Protein AF-A0A7Z9FCQ6-F1 (afdb_monomer)

Sequence (236 aa):
MIDRRGLPFKDWPQEDKRLWQSVFKEGDILDERGPGALWAPTTINNTRKAYGYWLYWLIVTKQLDRQLAPLDRLTPDRIKSYIDDFVDDVASLSAFVYILDLLRFVQAIDSRRDWQWLKNIKNRLWARALPARDKAPIIRPSGDLFELGRDLMNEADRHTCRYNPYAPDVQYRDGLIMALLAARPFRLKNLASIQLGTHLRLIGNTFWLIFKEQEVKNHKYIEVPLPPALTGYLNR

pLDDT: mean 90.92, std 8.2, range [44.38, 98.06]

Nearest PDB structures (foldseek):
  3ceq-assembly1_A  TM=2.982E-01  e=6.148E+00  Homo sapiens
  6new-assembly1_A  TM=1.705E-01  e=4.315E+00  Homo sapiens

Radius of gyration: 24.35 Å; Cα contacts (8 Å, |Δi|>4): 240; chains: 1; bounding box: 57×47×63 Å

Foldseek 3Di:
DQPLQFAPLVRDQPLVVVLLCQQCPDDDPPDDGHVCVPPDPVLNVLLVSLVSSLVSVCVVVVNDDPVDRPLVSDDLVSLVVSCVVCVVVDQLVVSLSSLVSPLVSVCSSPVPDDCVSSVVVSVVSVVPGDDPDDCVVVDDQLVVQLVQLVVQLVCLVVDDDPVDRCSSVVSNVVSLLSNQCSQPPDDPQLVVPDDEPPQFDCDPQWTWGWDALVSHPNSDTDIDTDPSVCSVSVVD

Mean predicted aligned error: 6.59 Å

Solvent-accessible surface area (backbone atoms only — not comparable to full-atom values): 13571 Å² total; per-residue (Å²): 134,84,68,91,72,37,45,52,78,91,73,49,56,71,68,56,49,51,53,52,48,50,24,52,24,79,48,56,100,89,39,83,57,19,77,43,46,85,53,54,71,68,55,53,54,48,29,51,48,28,45,15,38,52,54,36,49,26,53,78,69,70,63,64,57,85,86,52,57,75,71,73,65,67,40,74,68,55,52,47,51,52,46,68,76,41,53,89,81,43,51,45,53,54,54,24,49,37,48,46,28,38,49,54,51,51,44,47,73,44,69,84,58,90,53,62,69,59,53,50,51,31,50,53,37,51,78,68,37,54,78,86,64,88,58,71,90,76,64,71,64,44,66,61,41,25,52,51,10,49,50,35,40,74,46,11,90,76,46,81,43,98,90,38,90,58,41,22,59,52,38,26,52,52,10,48,51,38,25,47,38,42,78,51,79,63,57,68,71,55,61,75,63,62,37,81,77,69,23,42,32,76,57,89,97,40,46,30,43,42,43,55,30,93,74,32,98,83,56,52,67,41,79,46,74,53,63,74,89,50,49,70,71,71,73,105

Structure (mmCIF, N/CA/C/O backbone):
data_AF-A0A7Z9FCQ6-F1
#
_entry.id   AF-A0A7Z9FCQ6-F1
#
loop_
_atom_site.group_PDB
_atom_site.id
_atom_site.type_symbol
_atom_site.label_atom_id
_atom_site.label_alt_id
_atom_site.label_comp_id
_atom_site.label_asym_id
_atom_site.label_entity_id
_atom_site.label_seq_id
_atom_site.pdbx_PDB_ins_code
_atom_site.Cartn_x
_atom_site.Cartn_y
_atom_site.Cartn_z
_atom_site.occupancy
_atom_site.B_iso_or_equiv
_atom_site.auth_seq_id
_atom_site.auth_comp_id
_atom_site.auth_asym_id
_atom_site.auth_atom_id
_atom_site.pdbx_PDB_model_num
ATOM 1 N N . MET A 1 1 ? -1.071 18.659 17.665 1.00 44.38 1 MET A N 1
ATOM 2 C CA . MET A 1 1 ? -0.391 18.038 16.510 1.00 44.38 1 MET A CA 1
ATOM 3 C C . MET A 1 1 ? -0.204 16.564 16.826 1.00 44.38 1 MET A C 1
ATOM 5 O O . MET A 1 1 ? 0.536 16.237 17.747 1.00 44.38 1 MET A O 1
ATOM 9 N N . ILE A 1 2 ? -0.967 15.694 16.169 1.00 49.28 2 ILE A N 1
ATOM 10 C CA . ILE A 1 2 ? -0.943 14.247 16.409 1.00 49.28 2 ILE A CA 1
ATOM 11 C C . ILE A 1 2 ? 0.325 13.691 15.737 1.00 49.28 2 ILE A C 1
ATOM 13 O O . ILE A 1 2 ? 0.477 13.822 14.523 1.00 49.28 2 ILE A O 1
ATOM 17 N N . ASP A 1 3 ? 1.264 13.109 16.495 1.00 50.69 3 ASP A N 1
ATOM 18 C CA . ASP A 1 3 ? 2.451 12.465 15.913 1.00 50.69 3 ASP A CA 1
ATOM 19 C C . ASP A 1 3 ? 2.011 11.343 14.951 1.00 50.69 3 ASP A C 1
ATOM 21 O O . ASP A 1 3 ? 1.277 10.422 15.316 1.00 50.69 3 ASP A O 1
ATOM 25 N N . ARG A 1 4 ? 2.477 11.408 13.696 1.00 59.03 4 ARG A N 1
ATOM 26 C CA . ARG A 1 4 ? 2.215 10.409 12.639 1.00 59.03 4 ARG A CA 1
ATOM 27 C C . ARG A 1 4 ? 2.832 9.037 12.938 1.00 59.03 4 ARG A C 1
ATOM 29 O O . ARG A 1 4 ? 2.657 8.091 12.160 1.00 59.03 4 ARG A O 1
ATOM 36 N N . ARG A 1 5 ? 3.549 8.905 14.051 1.00 66.12 5 ARG A N 1
ATOM 37 C CA . ARG A 1 5 ? 3.983 7.646 14.652 1.00 66.12 5 ARG A CA 1
ATOM 38 C C . ARG A 1 5 ? 2.904 7.199 15.637 1.00 66.12 5 ARG A C 1
ATOM 40 O O . ARG A 1 5 ? 3.004 7.451 16.830 1.00 66.12 5 ARG A O 1
ATOM 47 N N . GLY A 1 6 ? 1.851 6.561 15.123 1.00 79.06 6 GLY A N 1
ATOM 48 C CA . GLY A 1 6 ? 0.799 5.972 15.957 1.00 79.06 6 GLY A CA 1
ATOM 49 C C . GLY A 1 6 ? 1.384 5.069 17.046 1.00 79.06 6 GLY A C 1
ATOM 50 O O . GLY A 1 6 ? 2.529 4.622 16.938 1.00 79.06 6 GLY A O 1
ATOM 51 N N . LEU A 1 7 ? 0.601 4.791 18.089 1.00 90.69 7 LEU A N 1
ATOM 52 C CA . LEU A 1 7 ? 1.092 4.131 19.295 1.00 90.69 7 LEU A CA 1
ATOM 53 C C . LEU A 1 7 ? 1.784 2.797 18.940 1.00 90.69 7 LEU A C 1
ATOM 55 O O . LEU A 1 7 ? 1.140 1.926 18.336 1.00 90.69 7 LEU A O 1
ATOM 59 N N . PRO A 1 8 ? 3.076 2.608 19.274 1.00 92.44 8 PRO A N 1
ATOM 60 C CA . PRO A 1 8 ? 3.772 1.353 19.020 1.00 92.44 8 PRO A CA 1
ATOM 61 C C . PRO A 1 8 ? 3.076 0.189 19.727 1.00 92.44 8 PRO A C 1
ATOM 63 O O . PRO A 1 8 ? 2.583 0.346 20.838 1.00 92.44 8 PRO A O 1
ATOM 66 N N . PHE A 1 9 ? 3.080 -1.004 19.123 1.00 93.06 9 PHE A N 1
ATOM 67 C CA . PHE A 1 9 ? 2.365 -2.168 19.675 1.00 93.06 9 PHE A CA 1
ATOM 68 C C . PHE A 1 9 ? 2.792 -2.509 21.113 1.00 93.06 9 PHE A C 1
ATOM 70 O O . PHE A 1 9 ? 1.963 -2.867 21.945 1.00 93.06 9 PHE A O 1
ATOM 77 N N . LYS A 1 10 ? 4.079 -2.330 21.435 1.00 93.62 10 LYS A N 1
ATOM 78 C CA . LYS A 1 10 ? 4.619 -2.520 22.790 1.00 93.62 10 LYS A CA 1
ATOM 79 C C . LYS A 1 10 ? 3.969 -1.610 23.842 1.00 93.62 10 LYS A C 1
ATOM 81 O O . LYS A 1 10 ? 3.885 -2.014 24.997 1.00 93.62 10 LYS A O 1
ATOM 86 N N . ASP A 1 11 ? 3.445 -0.457 23.436 1.00 93.69 11 ASP A N 1
ATOM 87 C CA . ASP A 1 11 ? 2.874 0.563 24.318 1.00 93.69 11 ASP A CA 1
ATOM 88 C C . ASP A 1 11 ? 1.336 0.498 24.361 1.00 93.69 11 ASP A C 1
ATOM 90 O O . ASP A 1 11 ? 0.695 1.283 25.058 1.00 93.69 11 ASP A O 1
ATOM 94 N N . TRP A 1 12 ? 0.717 -0.446 23.638 1.00 94.94 12 TRP A N 1
ATOM 95 C CA . TRP A 1 12 ? -0.732 -0.652 23.692 1.00 94.94 12 TRP A CA 1
ATOM 96 C C . TRP A 1 12 ? -1.170 -1.118 25.089 1.00 94.94 12 TRP A C 1
ATOM 98 O O . TRP A 1 12 ? -0.430 -1.874 25.740 1.00 94.94 12 TRP A O 1
ATOM 108 N N . PRO A 1 13 ? -2.377 -0.729 25.547 1.00 95.44 13 PRO A N 1
ATOM 109 C CA . PRO A 1 13 ? -2.938 -1.282 26.771 1.00 95.44 13 PRO A CA 1
ATOM 110 C C . PRO A 1 13 ? -3.077 -2.807 26.675 1.00 95.44 13 PRO A C 1
ATOM 112 O O . PRO A 1 13 ? -3.221 -3.374 25.590 1.00 95.44 13 PRO A O 1
ATOM 115 N N . GLN A 1 14 ? -3.019 -3.482 27.821 1.00 94.38 14 GLN A N 1
ATOM 116 C CA . GLN A 1 14 ? -2.930 -4.942 27.850 1.00 94.38 14 GLN A CA 1
ATOM 117 C C . GLN A 1 14 ? -4.153 -5.626 27.223 1.00 94.38 14 GLN A C 1
ATOM 119 O O . GLN A 1 14 ? -3.991 -6.595 26.485 1.00 94.38 14 GLN A O 1
ATOM 124 N N . GLU A 1 15 ? -5.357 -5.096 27.451 1.00 94.44 15 GLU A N 1
ATOM 125 C CA . GLU A 1 15 ? -6.577 -5.669 26.873 1.00 94.44 15 GLU A CA 1
ATOM 126 C C . GLU A 1 15 ? -6.626 -5.499 25.348 1.00 94.4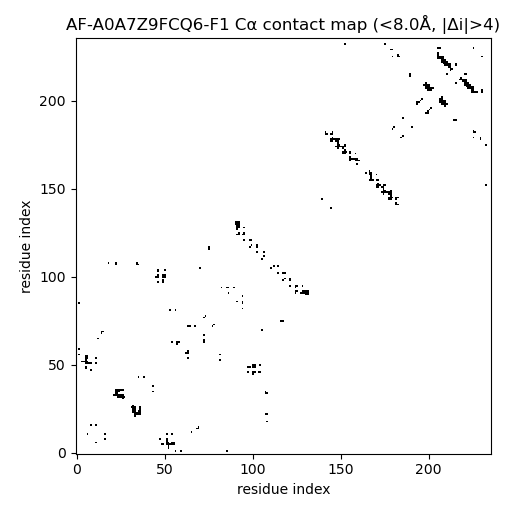4 15 GLU A C 1
ATOM 128 O O . GLU A 1 15 ? -7.006 -6.415 24.624 1.00 94.44 15 GLU A O 1
ATOM 133 N N . ASP A 1 16 ? -6.146 -4.367 24.835 1.00 95.69 16 ASP A N 1
ATOM 134 C CA . ASP A 1 16 ? -6.018 -4.123 23.399 1.00 95.69 16 ASP A CA 1
ATOM 135 C C . ASP A 1 16 ? -5.026 -5.088 22.735 1.00 95.69 16 ASP A C 1
ATOM 137 O O . ASP A 1 16 ? -5.291 -5.605 21.648 1.00 95.69 16 ASP A O 1
ATOM 141 N N . LYS A 1 17 ? -3.899 -5.382 23.401 1.00 95.38 17 LYS A N 1
ATOM 142 C CA . LYS A 1 17 ? -2.945 -6.407 22.947 1.00 95.38 17 LYS A CA 1
ATOM 143 C C . LYS A 1 17 ? -3.584 -7.791 22.927 1.00 95.38 17 LYS A C 1
ATOM 145 O O . LYS A 1 17 ? -3.390 -8.519 21.957 1.00 95.38 17 LYS A O 1
ATOM 150 N N . ARG A 1 18 ? -4.357 -8.133 23.962 1.00 93.94 18 ARG A N 1
ATOM 151 C CA . ARG A 1 18 ? -5.051 -9.422 24.070 1.00 93.94 18 ARG A CA 1
ATOM 152 C C . ARG A 1 18 ? -6.057 -9.613 22.935 1.00 93.94 18 ARG A C 1
ATOM 154 O O . ARG A 1 18 ? -6.032 -10.653 22.285 1.00 93.94 18 ARG A O 1
ATOM 161 N N . LEU A 1 19 ? -6.881 -8.600 22.650 1.00 93.81 19 LEU A N 1
ATOM 162 C CA . LEU A 1 19 ? -7.824 -8.627 21.523 1.00 93.81 19 LEU A CA 1
ATOM 163 C C . LEU A 1 19 ? -7.110 -8.688 20.173 1.00 93.81 19 LEU A C 1
ATOM 165 O O . LEU A 1 19 ? -7.522 -9.418 19.278 1.00 93.81 19 LEU A O 1
ATOM 169 N N . TRP A 1 20 ? -6.019 -7.941 20.013 1.00 95.31 20 TRP A N 1
ATOM 170 C CA . TRP A 1 20 ? -5.213 -8.020 18.799 1.00 95.31 20 TRP A CA 1
ATOM 171 C C . TRP A 1 20 ? -4.694 -9.443 18.569 1.00 95.31 20 TRP A C 1
ATOM 173 O O . TRP A 1 20 ? -4.844 -10.001 17.484 1.00 95.31 20 TRP A O 1
ATOM 183 N N . GLN A 1 21 ? -4.114 -10.045 19.605 1.00 94.25 21 GLN A N 1
ATOM 184 C CA . GLN A 1 21 ? -3.591 -11.404 19.546 1.00 94.25 21 GLN A CA 1
ATOM 185 C C . GLN A 1 21 ? -4.691 -12.435 19.288 1.00 94.25 21 GLN A C 1
ATOM 187 O O . GLN A 1 21 ? -4.447 -13.353 18.518 1.00 94.25 21 GLN A O 1
ATOM 192 N N . SER A 1 22 ? -5.891 -12.286 19.861 1.00 92.06 22 SER A N 1
ATOM 193 C CA . SER A 1 22 ? -6.994 -13.220 19.605 1.00 92.06 22 SER A CA 1
ATOM 194 C C . SER A 1 22 ? -7.512 -13.136 18.167 1.00 92.06 22 SER A C 1
ATOM 196 O O . SER A 1 22 ? -7.770 -14.168 17.552 1.00 92.06 22 SER A O 1
ATOM 198 N N . VAL A 1 23 ? -7.606 -11.931 17.593 1.00 93.31 23 VAL A N 1
ATOM 199 C CA . VAL A 1 23 ? -8.054 -11.739 16.203 1.00 93.31 23 VAL A CA 1
ATOM 200 C C . VAL A 1 23 ? -7.085 -12.370 15.208 1.00 93.31 23 VAL A C 1
ATOM 202 O O . VAL A 1 23 ? -7.522 -13.007 14.252 1.00 93.31 23 VAL A O 1
ATOM 205 N N . PHE A 1 24 ? -5.781 -12.207 15.425 1.00 92.62 24 PHE A N 1
ATOM 206 C CA . 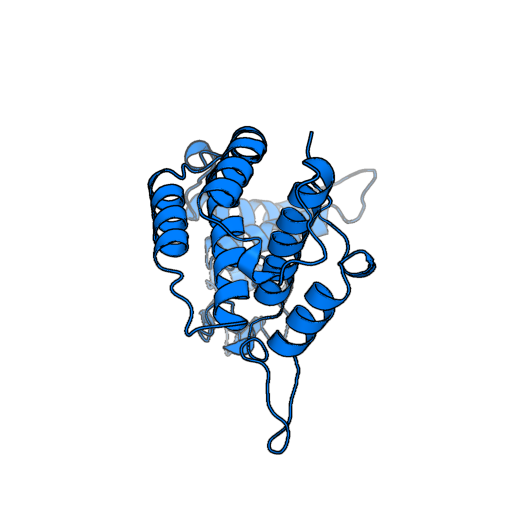PHE A 1 24 ? -4.739 -12.685 14.511 1.00 92.62 24 PHE A CA 1
ATOM 207 C C . PHE A 1 24 ? -4.053 -13.964 14.999 1.00 92.62 24 PHE A C 1
ATOM 209 O O . PHE A 1 24 ? -2.955 -14.277 14.544 1.00 92.62 24 PHE A O 1
ATOM 216 N N . LYS A 1 25 ? -4.684 -14.699 15.924 1.00 87.56 25 LYS A N 1
ATOM 217 C CA . LYS A 1 25 ? -4.174 -15.977 16.417 1.00 87.56 25 LYS A CA 1
ATOM 218 C C . LYS A 1 25 ? -4.110 -16.973 15.262 1.00 87.56 25 LYS A C 1
ATOM 220 O O . LYS A 1 25 ? -5.142 -17.331 14.689 1.00 87.56 25 LYS A O 1
ATOM 225 N N . GLU A 1 26 ? -2.903 -17.436 14.956 1.00 81.12 26 GLU A N 1
ATOM 226 C CA . GLU A 1 26 ? -2.711 -18.631 14.143 1.00 81.12 26 GLU A CA 1
ATOM 227 C C . GLU A 1 26 ? -3.163 -19.847 14.959 1.00 81.12 26 GLU A C 1
ATOM 229 O O . GLU A 1 26 ? -2.840 -19.977 16.140 1.00 81.12 26 GLU A O 1
ATOM 234 N N . GLY A 1 27 ? -3.959 -20.709 14.341 1.00 71.56 27 GLY A N 1
ATOM 235 C CA . GLY A 1 27 ? -4.421 -21.963 14.928 1.00 71.56 27 GLY A CA 1
ATOM 236 C C . GLY A 1 27 ? -4.279 -23.082 13.907 1.00 71.56 27 GLY A C 1
ATOM 237 O O . GLY A 1 27 ? -4.239 -22.825 12.700 1.00 71.56 27 GLY A O 1
ATOM 238 N N . ASP A 1 28 ? -4.198 -24.320 14.368 1.00 61.66 28 ASP A N 1
ATOM 239 C CA . ASP A 1 28 ? -4.226 -25.510 13.519 1.00 61.66 28 ASP A CA 1
ATOM 240 C C . ASP A 1 28 ? -5.631 -26.150 13.495 1.00 61.66 28 ASP A C 1
ATOM 242 O O . ASP A 1 28 ? -6.573 -25.592 14.041 1.00 61.66 28 ASP A O 1
ATOM 246 N N . ILE A 1 29 ? -5.805 -27.305 12.848 1.00 62.00 29 ILE A N 1
ATOM 247 C CA . ILE A 1 29 ? -7.067 -28.058 12.729 1.00 62.00 29 ILE A CA 1
ATOM 248 C C . ILE A 1 29 ? -7.742 -28.298 14.094 1.00 62.00 29 ILE A C 1
ATOM 250 O O . ILE A 1 29 ? -8.964 -28.415 14.160 1.00 62.00 29 ILE A O 1
ATOM 254 N N . LEU A 1 30 ? -6.954 -28.362 15.171 1.00 70.25 30 LEU A N 1
ATOM 255 C CA . LEU A 1 30 ? -7.419 -28.618 16.536 1.00 70.25 30 LEU A CA 1
ATOM 256 C C . LEU A 1 30 ? -7.492 -27.358 17.417 1.00 70.25 30 LEU A C 1
ATOM 258 O O . LEU A 1 30 ? -8.045 -27.430 18.511 1.00 70.25 30 LEU A O 1
ATOM 262 N N . ASP A 1 31 ? -6.975 -26.217 16.950 1.00 71.06 31 ASP A N 1
ATOM 263 C CA . ASP A 1 31 ? -6.986 -24.955 17.690 1.00 71.06 31 ASP A CA 1
ATOM 264 C C . ASP A 1 31 ? -7.925 -23.943 17.035 1.00 71.06 31 ASP A C 1
ATOM 266 O O . ASP A 1 31 ? -7.953 -23.765 15.817 1.00 71.06 31 ASP A O 1
ATOM 270 N N . GLU A 1 32 ? -8.645 -23.178 17.853 1.00 72.06 32 GLU A N 1
ATOM 271 C CA . GLU A 1 32 ? -9.428 -22.059 17.335 1.00 72.06 32 GLU A CA 1
ATOM 272 C C . GLU A 1 32 ? -8.520 -21.035 16.632 1.00 72.06 32 GLU A C 1
ATOM 274 O O . GLU A 1 32 ? -7.607 -20.455 17.237 1.00 72.06 32 GLU A O 1
ATOM 279 N N . ARG A 1 33 ? -8.799 -20.806 15.342 1.00 83.62 33 ARG A N 1
ATOM 280 C CA . ARG A 1 33 ? -8.195 -19.746 14.529 1.00 83.62 33 ARG A CA 1
ATOM 281 C C . ARG A 1 33 ? -8.909 -18.427 14.765 1.00 83.62 33 ARG A C 1
ATOM 283 O O . ARG A 1 33 ? -10.138 -18.361 14.749 1.00 83.62 33 ARG A O 1
ATOM 290 N N . GLY A 1 34 ? -8.129 -17.359 14.895 1.00 85.44 34 GLY A N 1
ATOM 291 C CA . GLY A 1 34 ? -8.675 -16.013 14.955 1.00 85.44 34 GLY A CA 1
ATOM 292 C C . GLY A 1 34 ? -9.359 -15.607 13.635 1.00 85.44 34 GLY A C 1
ATOM 293 O O . GLY A 1 34 ? -8.932 -16.025 12.555 1.00 85.44 34 GLY A O 1
ATOM 294 N N . PRO A 1 35 ? -10.386 -14.744 13.674 1.00 89.38 35 PRO A N 1
ATOM 295 C CA . PRO A 1 35 ? -11.112 -14.284 12.481 1.00 89.38 35 PRO A CA 1
ATOM 296 C C . PRO A 1 35 ? -10.242 -13.504 11.478 1.00 89.38 35 PRO A C 1
ATOM 298 O O . PRO A 1 35 ? -10.599 -13.369 10.306 1.00 89.38 35 PRO A O 1
ATOM 301 N N . GLY A 1 36 ? -9.094 -12.991 11.923 1.00 89.50 36 GLY A N 1
ATOM 302 C CA . GLY A 1 36 ? -8.088 -12.322 11.104 1.00 89.50 36 GLY A CA 1
ATOM 303 C C . GLY A 1 36 ? -6.938 -13.220 10.638 1.00 89.50 36 GLY A C 1
ATOM 304 O O . GLY A 1 36 ? -6.064 -12.727 9.930 1.00 89.50 36 GLY A O 1
ATOM 305 N N . ALA A 1 37 ? -6.907 -14.509 10.999 1.00 88.12 37 ALA A N 1
ATOM 306 C CA . ALA A 1 37 ? -5.755 -15.391 10.764 1.00 88.12 37 ALA A CA 1
ATOM 307 C C . ALA A 1 37 ? -5.376 -15.538 9.278 1.00 88.12 37 ALA A C 1
ATOM 309 O O . ALA A 1 37 ? -4.206 -15.673 8.941 1.00 88.12 37 ALA A O 1
ATOM 310 N N . LEU A 1 38 ? -6.361 -15.480 8.376 1.00 87.81 38 LEU A N 1
ATOM 311 C CA . LEU A 1 38 ? -6.147 -15.608 6.928 1.00 87.81 38 LEU A CA 1
ATOM 312 C C . LEU A 1 38 ? -5.974 -14.260 6.213 1.00 87.81 38 LEU A C 1
ATOM 314 O O . LEU A 1 38 ? -5.955 -14.200 4.982 1.00 87.81 38 LEU A O 1
ATOM 318 N N . TRP A 1 39 ? -5.894 -13.150 6.948 1.00 91.44 39 TRP A N 1
ATOM 319 C CA . TRP A 1 39 ? -5.707 -11.846 6.323 1.00 91.44 39 TRP A CA 1
ATOM 320 C C . TRP A 1 39 ? -4.298 -11.722 5.753 1.00 91.44 39 TRP A C 1
ATOM 322 O O . TRP A 1 39 ? -3.310 -12.110 6.371 1.00 91.44 39 TRP A O 1
ATOM 332 N N . ALA A 1 40 ? -4.186 -11.094 4.581 1.00 89.06 40 ALA A N 1
ATOM 333 C CA . ALA A 1 40 ? -2.881 -10.819 3.995 1.00 89.06 40 ALA A CA 1
ATOM 334 C C . ALA A 1 40 ? -2.014 -9.979 4.964 1.00 89.06 40 ALA A C 1
ATOM 336 O O . ALA A 1 40 ? -2.533 -9.015 5.541 1.00 89.06 40 ALA A O 1
ATOM 337 N N . PRO A 1 41 ? -0.689 -10.219 5.061 1.00 90.38 41 PRO A N 1
ATOM 338 C CA . PRO A 1 41 ? 0.192 -9.503 5.995 1.00 90.38 41 PRO A CA 1
ATOM 339 C C . PRO A 1 41 ? 0.128 -7.973 5.879 1.00 90.38 41 PRO A C 1
ATOM 341 O O . PRO A 1 41 ? 0.229 -7.243 6.865 1.00 90.38 41 PRO A O 1
ATOM 344 N N . THR A 1 42 ? -0.086 -7.465 4.661 1.00 90.00 42 THR A N 1
ATOM 345 C CA . THR A 1 42 ? -0.263 -6.024 4.416 1.00 90.00 42 THR A CA 1
ATOM 346 C C . THR A 1 42 ? -1.537 -5.468 5.052 1.00 90.00 42 THR A C 1
ATOM 348 O O . THR A 1 42 ? -1.505 -4.359 5.580 1.00 90.00 42 THR A O 1
ATOM 351 N N . THR A 1 43 ? -2.628 -6.239 5.058 1.00 92.19 43 THR A N 1
ATOM 352 C CA . THR A 1 43 ? -3.888 -5.863 5.715 1.00 92.19 43 THR A CA 1
ATOM 353 C C . THR A 1 43 ? -3.691 -5.837 7.224 1.00 92.19 43 THR A C 1
ATOM 355 O O . THR A 1 43 ? -3.976 -4.816 7.835 1.00 92.19 43 THR A O 1
ATOM 358 N N . ILE A 1 44 ? -3.081 -6.880 7.803 1.00 94.56 44 ILE A N 1
ATOM 359 C CA . ILE A 1 44 ? -2.751 -6.935 9.238 1.00 94.56 44 ILE A CA 1
ATOM 360 C C . ILE A 1 44 ? -1.929 -5.704 9.654 1.00 94.56 44 ILE A C 1
ATOM 362 O O . ILE A 1 44 ? -2.270 -5.016 10.615 1.00 94.56 44 ILE A O 1
ATOM 366 N N . ASN A 1 45 ? -0.872 -5.360 8.911 1.00 93.38 45 ASN A N 1
ATOM 367 C CA . ASN A 1 45 ? -0.033 -4.208 9.249 1.00 93.38 45 ASN A CA 1
ATOM 368 C C . ASN A 1 45 ? -0.763 -2.860 9.108 1.00 93.38 45 ASN A C 1
ATOM 370 O O . ASN A 1 45 ? -0.536 -1.965 9.922 1.00 93.38 45 ASN A O 1
ATOM 374 N N . ASN A 1 46 ? -1.628 -2.695 8.104 1.00 92.56 46 ASN A N 1
ATOM 375 C CA . ASN A 1 46 ? -2.424 -1.475 7.944 1.00 92.56 46 ASN A CA 1
ATOM 376 C C . ASN A 1 46 ? -3.452 -1.331 9.070 1.00 92.56 46 ASN A C 1
ATOM 378 O O . ASN A 1 46 ? -3.517 -0.280 9.703 1.00 92.56 46 ASN A O 1
ATOM 382 N N . THR A 1 47 ? -4.158 -2.414 9.398 1.00 95.25 47 THR A N 1
ATOM 383 C CA . THR A 1 47 ? -5.070 -2.491 10.541 1.00 95.25 47 THR A CA 1
ATOM 384 C C . THR A 1 47 ? -4.362 -2.167 11.853 1.00 95.25 47 THR A C 1
ATOM 386 O O . THR A 1 47 ? -4.871 -1.377 12.646 1.00 95.25 47 THR A O 1
ATOM 389 N N . ARG A 1 48 ? -3.137 -2.670 12.050 1.00 95.19 48 ARG A N 1
ATOM 390 C CA . ARG A 1 48 ? -2.329 -2.372 13.240 1.00 95.19 48 ARG A CA 1
ATOM 391 C C . ARG A 1 48 ? -2.013 -0.887 13.343 1.00 95.19 48 ARG A C 1
ATOM 393 O O . ARG A 1 48 ? -2.108 -0.309 14.419 1.00 95.19 48 ARG A O 1
ATOM 400 N N . LYS A 1 49 ? -1.623 -0.265 12.228 1.00 92.38 49 LYS A N 1
ATOM 401 C CA . LYS A 1 49 ? -1.336 1.174 12.180 1.00 92.38 49 LYS A CA 1
ATOM 402 C C . LYS A 1 49 ? -2.588 1.995 12.464 1.00 92.38 49 LYS A C 1
ATOM 404 O O . LYS A 1 49 ? -2.527 2.868 13.320 1.00 92.38 49 LYS A O 1
ATOM 409 N N . ALA A 1 50 ? -3.706 1.684 11.807 1.00 93.31 50 ALA A N 1
ATOM 410 C CA . ALA A 1 50 ? -4.981 2.370 12.012 1.00 93.31 50 ALA A CA 1
ATOM 411 C C . ALA A 1 50 ? -5.426 2.312 13.482 1.00 93.31 50 ALA A C 1
ATOM 413 O O . ALA A 1 50 ? -5.752 3.342 14.070 1.00 93.31 50 ALA A O 1
ATOM 414 N N . TYR A 1 51 ? -5.343 1.136 14.109 1.00 95.50 51 TYR A N 1
ATOM 415 C CA . TYR A 1 51 ? -5.670 0.995 15.526 1.00 95.50 51 TYR A CA 1
ATOM 416 C C . TYR A 1 51 ? -4.673 1.721 16.442 1.00 95.50 51 TYR A C 1
ATOM 418 O O . TYR A 1 51 ? -5.068 2.374 17.404 1.00 95.50 51 TYR A O 1
ATOM 426 N N . GLY A 1 52 ? -3.378 1.692 16.115 1.00 94.62 52 GLY A N 1
ATOM 427 C CA . GLY A 1 52 ? -2.362 2.464 16.832 1.00 94.62 52 GLY A CA 1
ATOM 428 C C . GLY A 1 52 ? -2.581 3.980 16.748 1.00 94.62 52 GLY A C 1
ATOM 429 O O . GLY A 1 52 ? -2.338 4.681 17.729 1.00 94.62 52 GLY A O 1
ATOM 430 N N . TYR A 1 53 ? -3.069 4.496 15.614 1.00 92.38 53 TYR A N 1
ATOM 431 C CA . TYR A 1 53 ? -3.464 5.903 15.475 1.00 92.38 53 TYR A CA 1
ATOM 432 C C . TYR A 1 53 ? -4.663 6.249 16.354 1.00 92.38 53 TYR A C 1
ATOM 434 O O . TYR A 1 53 ? -4.633 7.270 17.035 1.00 92.38 53 TYR A O 1
ATOM 442 N N . TRP A 1 54 ? -5.671 5.379 16.388 1.00 94.44 54 TRP A N 1
ATOM 443 C CA . TRP A 1 54 ? -6.826 5.523 17.270 1.00 94.44 54 TRP A CA 1
ATOM 444 C C . TRP A 1 54 ? -6.425 5.554 18.754 1.00 94.44 54 TRP A C 1
ATOM 446 O O . TRP A 1 54 ? -6.800 6.472 19.481 1.00 94.44 54 TRP A O 1
ATOM 456 N N . LEU A 1 55 ? -5.599 4.603 19.203 1.00 94.75 55 LEU A N 1
ATOM 457 C CA . LEU A 1 55 ? -5.121 4.566 20.589 1.00 94.75 55 LEU A CA 1
ATOM 458 C C . LEU A 1 55 ? -4.271 5.785 20.944 1.00 94.75 55 LEU A C 1
ATOM 460 O O . LEU A 1 55 ? -4.416 6.343 22.030 1.00 94.75 55 LEU A O 1
ATOM 464 N N . TYR A 1 56 ? -3.390 6.206 20.037 1.00 93.06 56 TYR A N 1
ATOM 465 C CA . TYR A 1 56 ? -2.592 7.407 20.241 1.00 93.06 56 TYR A CA 1
ATOM 466 C C . TYR A 1 56 ? -3.479 8.649 20.364 1.00 93.06 56 TYR A C 1
ATOM 468 O O . TYR A 1 56 ? -3.282 9.435 21.287 1.00 93.06 56 TYR A O 1
ATOM 476 N N . TRP A 1 57 ? -4.491 8.786 19.498 1.00 93.06 57 TRP A N 1
ATOM 477 C CA . TRP A 1 57 ? -5.467 9.871 19.577 1.00 93.06 57 TRP A CA 1
ATOM 478 C C . TRP A 1 57 ? -6.183 9.894 20.932 1.00 93.06 57 TRP A C 1
ATOM 480 O O . TRP A 1 57 ? -6.204 10.934 21.584 1.00 93.06 57 TRP A O 1
ATOM 490 N N . LEU A 1 58 ? -6.672 8.743 21.410 1.00 94.19 58 LEU A N 1
ATOM 491 C CA . LEU A 1 58 ? -7.288 8.633 22.738 1.00 94.19 58 LEU A CA 1
ATOM 492 C C . LEU A 1 58 ? -6.340 9.070 23.866 1.00 94.19 58 LEU A C 1
ATOM 494 O O . LEU A 1 58 ? -6.784 9.659 24.850 1.00 94.19 58 LEU A O 1
ATOM 498 N N . ILE A 1 59 ? -5.040 8.786 23.755 1.00 92.75 59 ILE A N 1
ATOM 499 C CA . ILE A 1 59 ? -4.045 9.200 24.755 1.00 92.75 59 ILE A CA 1
ATOM 500 C C . ILE A 1 59 ? -3.855 10.717 24.731 1.00 92.75 59 ILE A C 1
ATOM 502 O O . ILE A 1 59 ? -3.933 11.353 25.782 1.00 92.75 59 ILE A O 1
ATOM 506 N N . VAL A 1 60 ? -3.620 11.308 23.556 1.00 91.38 60 VAL A N 1
ATOM 507 C CA . VAL A 1 60 ? -3.319 12.747 23.456 1.00 91.38 60 VAL A CA 1
ATOM 508 C C . VAL A 1 60 ? -4.526 13.624 23.783 1.00 91.38 60 VAL A C 1
ATOM 510 O O . VAL A 1 60 ? -4.349 14.701 24.345 1.00 91.38 60 VAL A O 1
ATOM 513 N N . THR A 1 61 ? -5.746 13.148 23.520 1.00 91.81 61 THR A N 1
ATOM 514 C CA . THR A 1 61 ? -6.988 13.831 23.915 1.00 91.81 61 THR A CA 1
ATOM 515 C C . THR A 1 61 ? -7.442 13.486 25.336 1.00 91.81 61 THR A C 1
ATOM 517 O O . THR A 1 61 ? -8.473 13.984 25.783 1.00 91.81 61 THR A O 1
ATOM 520 N N . LYS A 1 62 ? -6.675 12.663 26.071 1.00 93.12 62 LYS A N 1
ATOM 521 C CA . LYS A 1 62 ? -6.986 12.180 27.431 1.00 93.12 62 LYS A CA 1
ATOM 522 C C . LYS A 1 62 ? -8.331 11.445 27.534 1.00 93.12 62 LYS A C 1
ATOM 524 O O . LYS A 1 62 ? -8.955 11.430 28.589 1.00 93.12 62 LYS A O 1
ATOM 529 N N . GLN A 1 63 ? -8.763 10.812 26.447 1.00 92.81 63 GLN A N 1
ATOM 530 C CA . GLN A 1 63 ? -9.999 10.029 26.363 1.00 92.81 63 GLN A CA 1
ATOM 531 C C . GLN A 1 63 ? -9.772 8.517 26.497 1.00 92.81 63 GLN A C 1
ATOM 533 O O . GLN A 1 63 ? -10.724 7.735 26.424 1.00 92.81 63 GLN A O 1
ATOM 538 N N . LEU A 1 64 ? -8.521 8.077 26.681 1.00 92.50 64 LEU A N 1
ATOM 539 C CA . LEU A 1 64 ? -8.211 6.673 26.924 1.00 92.50 64 LEU A CA 1
ATOM 540 C C . LEU A 1 64 ? -8.654 6.253 28.332 1.00 92.50 64 LEU A C 1
ATOM 542 O O . LEU A 1 64 ? -7.893 6.352 29.294 1.00 92.50 64 LEU A O 1
ATOM 546 N N . ASP A 1 65 ? -9.863 5.709 28.425 1.00 91.31 65 ASP A N 1
ATOM 547 C CA . ASP A 1 65 ? -10.343 5.027 29.623 1.00 91.31 65 ASP A CA 1
ATOM 548 C C . ASP A 1 65 ? -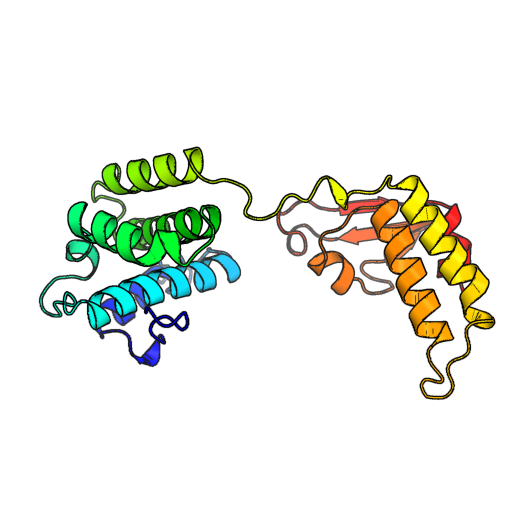9.944 3.544 29.596 1.00 91.31 65 ASP A C 1
ATOM 550 O O . ASP A 1 65 ? -10.397 2.769 28.746 1.00 91.31 65 ASP A O 1
ATOM 554 N N . ARG A 1 66 ? -9.077 3.148 30.533 1.00 88.50 66 ARG A N 1
ATOM 555 C CA . ARG A 1 66 ? -8.578 1.770 30.659 1.00 88.50 66 ARG A CA 1
ATOM 556 C C . ARG A 1 66 ? -9.593 0.810 31.280 1.00 88.50 66 ARG A C 1
ATOM 558 O O . ARG A 1 66 ? -9.406 -0.392 31.129 1.00 88.50 66 ARG A O 1
ATOM 565 N N . GLN A 1 67 ? -10.619 1.316 31.963 1.00 88.88 67 GLN A N 1
ATOM 566 C CA . GLN A 1 67 ? -11.671 0.496 32.566 1.00 88.88 67 GLN A CA 1
ATOM 567 C C . GLN A 1 67 ? -12.733 0.097 31.539 1.00 88.88 67 GLN A C 1
ATOM 569 O O . GLN A 1 67 ? -13.311 -0.982 31.642 1.00 88.88 67 GLN A O 1
ATOM 574 N N . LEU A 1 68 ? -12.949 0.926 30.513 1.00 90.69 68 LEU A N 1
ATOM 575 C CA . LEU A 1 68 ? -13.810 0.568 29.389 1.00 90.69 68 LEU A CA 1
ATOM 576 C C . LEU A 1 68 ? -13.178 -0.530 28.535 1.00 90.69 68 LEU A C 1
ATOM 578 O O . LEU A 1 68 ? -11.983 -0.479 28.202 1.00 90.69 68 LEU A O 1
ATOM 582 N N . ALA A 1 69 ? -14.015 -1.476 28.104 1.00 91.94 69 ALA A N 1
ATOM 583 C CA . ALA A 1 69 ? -13.625 -2.454 27.105 1.00 91.94 69 ALA A CA 1
ATOM 584 C C . ALA A 1 69 ? -13.216 -1.734 25.805 1.00 91.94 69 ALA A C 1
ATOM 586 O O . ALA A 1 69 ? -13.835 -0.728 25.438 1.00 91.94 69 ALA A O 1
ATOM 587 N N . PRO A 1 70 ? -12.205 -2.228 25.067 1.00 93.56 70 PRO A N 1
ATOM 588 C CA . PRO A 1 70 ? -11.689 -1.541 23.884 1.00 93.56 70 PRO A CA 1
ATOM 589 C C . PRO A 1 70 ? -12.752 -1.153 22.850 1.00 93.56 70 PRO A C 1
ATOM 591 O O . PRO A 1 70 ? -12.706 -0.042 22.326 1.00 93.56 70 PRO A O 1
ATOM 594 N N . LEU A 1 71 ? -13.747 -2.016 22.610 1.00 94.31 71 LEU A N 1
ATOM 595 C CA . LEU A 1 71 ? -14.837 -1.733 21.671 1.00 94.31 71 LEU A CA 1
ATOM 596 C C . LEU A 1 71 ? -15.802 -0.647 22.161 1.00 94.31 71 LEU A C 1
ATOM 598 O O . LEU A 1 71 ? -16.324 0.103 21.343 1.00 94.31 71 LEU A O 1
ATOM 602 N N . ASP A 1 72 ? -16.007 -0.518 23.473 1.00 94.62 72 ASP A N 1
ATOM 603 C CA . ASP A 1 72 ? -16.879 0.515 24.050 1.00 94.62 72 ASP A CA 1
ATOM 604 C C . ASP A 1 72 ? -16.241 1.898 24.010 1.00 94.62 72 ASP A C 1
ATOM 606 O O . ASP A 1 72 ? -16.917 2.916 24.158 1.00 94.62 72 ASP A O 1
ATOM 610 N N . ARG A 1 73 ? -14.933 1.962 23.733 1.00 94.88 73 ARG A N 1
ATOM 611 C CA . ARG A 1 73 ? -14.277 3.237 23.465 1.00 94.88 73 ARG A CA 1
ATOM 612 C C . ARG A 1 73 ? -14.699 3.826 22.122 1.00 94.88 73 ARG A C 1
ATOM 614 O O . ARG A 1 73 ? -14.582 5.041 21.968 1.00 94.88 73 ARG A O 1
ATOM 621 N N . LEU A 1 74 ? -15.170 3.005 21.176 1.00 94.81 74 LEU A N 1
ATOM 622 C CA . LEU A 1 74 ? -15.641 3.454 19.868 1.00 94.81 74 LEU A CA 1
ATOM 623 C C . LEU A 1 74 ? -17.109 3.874 19.944 1.00 94.81 74 LEU A C 1
ATOM 625 O O . LEU A 1 74 ? -18.018 3.052 19.843 1.00 94.81 74 LEU A O 1
ATOM 629 N N . THR A 1 75 ? -17.333 5.179 20.046 1.00 94.94 75 THR A N 1
ATOM 630 C CA . THR A 1 75 ? -18.664 5.782 19.940 1.00 94.94 75 THR A CA 1
ATOM 631 C C . THR A 1 75 ? -18.752 6.662 18.692 1.00 94.94 75 THR A C 1
ATOM 633 O O . THR A 1 75 ? -17.716 7.140 18.214 1.00 94.94 75 THR A O 1
ATOM 636 N N . PRO A 1 76 ? -19.961 6.917 18.155 1.00 95.31 76 PRO A N 1
ATOM 637 C CA . PRO A 1 76 ? -20.140 7.846 17.042 1.00 95.31 76 PRO A CA 1
ATOM 638 C C . PRO A 1 76 ? -19.503 9.215 17.298 1.00 95.31 76 PRO A C 1
ATOM 640 O O . PRO A 1 76 ? -18.809 9.727 16.422 1.00 95.31 76 PRO A O 1
ATOM 643 N N . ASP A 1 77 ? -19.663 9.761 18.506 1.00 94.94 77 ASP A N 1
ATOM 644 C CA . ASP A 1 77 ? -19.118 11.072 18.871 1.00 94.94 77 ASP A CA 1
ATOM 645 C C . ASP A 1 77 ? -17.593 11.071 18.916 1.00 94.94 77 ASP A C 1
ATOM 647 O O . ASP A 1 77 ? -16.962 11.953 18.340 1.00 94.94 77 ASP A O 1
ATOM 651 N N . ARG A 1 78 ? -16.975 10.045 19.518 1.00 95.06 78 ARG A N 1
ATOM 652 C CA . ARG A 1 78 ? -15.511 9.953 19.553 1.00 95.06 78 ARG A CA 1
ATOM 653 C C . ARG A 1 78 ? -14.919 9.722 18.174 1.00 95.06 78 ARG A C 1
ATOM 655 O O . ARG A 1 78 ? -13.878 10.286 17.873 1.00 95.06 78 ARG A O 1
ATOM 662 N N . ILE A 1 79 ? -15.568 8.922 17.328 1.00 95.25 79 ILE A N 1
ATOM 663 C CA . ILE A 1 79 ? -15.109 8.728 15.949 1.00 95.25 79 ILE A CA 1
ATOM 664 C C . ILE A 1 79 ? -15.267 10.011 15.138 1.00 95.25 79 ILE A C 1
ATOM 666 O O . ILE A 1 79 ? -14.391 10.316 14.335 1.00 95.25 79 ILE A O 1
ATOM 670 N N . LYS A 1 80 ? -16.335 10.781 15.361 1.00 93.50 80 LYS A N 1
ATOM 671 C CA . LYS A 1 80 ? -16.485 12.104 14.758 1.00 93.50 80 LYS A CA 1
ATOM 672 C C . LYS A 1 80 ? -15.349 13.035 15.196 1.00 93.50 80 LYS A C 1
ATOM 674 O O . LYS A 1 80 ? -14.652 13.536 14.327 1.00 93.50 80 LYS A O 1
ATOM 679 N N . SER A 1 81 ? -15.106 13.191 16.500 1.00 93.44 81 SER A N 1
ATOM 680 C CA . SER A 1 81 ? -14.004 14.024 17.009 1.00 93.44 81 SER A CA 1
ATOM 681 C C . SER A 1 81 ? -12.640 13.546 16.521 1.00 93.44 81 SER A C 1
ATOM 683 O O . SER A 1 81 ? -11.810 14.360 16.147 1.00 93.44 81 SER A O 1
ATOM 685 N N . TYR A 1 82 ? -12.426 12.230 16.463 1.00 92.62 82 TYR A N 1
ATOM 686 C CA . TYR A 1 82 ? -11.211 11.656 15.900 1.00 92.62 82 TYR A CA 1
ATOM 687 C C . TYR A 1 82 ? -11.026 12.109 14.453 1.00 92.62 82 TYR A C 1
ATOM 689 O O . TYR A 1 82 ? -9.980 12.655 14.135 1.00 92.62 82 TYR A O 1
ATOM 697 N N . ILE A 1 83 ? -12.047 11.942 13.604 1.00 91.31 83 ILE A N 1
ATOM 698 C CA . ILE A 1 83 ? -12.031 12.395 12.206 1.00 91.31 83 ILE A CA 1
ATOM 699 C C . ILE A 1 83 ? -11.753 13.898 12.119 1.00 91.31 83 ILE A C 1
ATOM 701 O O . ILE A 1 83 ? -10.848 14.289 11.388 1.00 91.31 83 ILE A O 1
ATOM 705 N N . ASP A 1 84 ? -12.477 14.715 12.879 1.00 89.25 84 ASP A N 1
ATOM 706 C CA . ASP A 1 84 ? -12.325 16.172 12.869 1.00 89.25 84 ASP A CA 1
ATOM 707 C C . ASP A 1 84 ? -10.888 16.591 13.256 1.00 89.25 84 ASP A C 1
ATOM 709 O O . ASP A 1 84 ? -10.310 17.461 12.611 1.00 89.25 84 ASP A O 1
ATOM 713 N N . ASP A 1 85 ? -10.262 15.901 14.216 1.00 87.31 85 ASP A N 1
ATOM 714 C CA . ASP A 1 85 ? -8.905 16.200 14.692 1.00 87.31 85 ASP A CA 1
ATOM 715 C C . ASP A 1 85 ? -7.773 15.785 13.728 1.00 87.31 85 ASP A C 1
ATOM 717 O O . ASP A 1 85 ? -6.640 16.234 13.911 1.00 87.31 85 ASP A O 1
ATOM 721 N N . PHE A 1 86 ? -8.016 14.913 12.735 1.00 80.25 86 PHE A N 1
ATOM 722 C CA . PHE A 1 86 ? -6.975 14.502 11.772 1.00 80.25 86 PHE A CA 1
ATOM 723 C C . PHE A 1 86 ? -7.277 14.829 10.305 1.00 80.25 86 PHE A C 1
ATOM 725 O O . PHE A 1 86 ? -6.375 14.680 9.477 1.00 80.25 86 PHE A O 1
ATOM 732 N N . VAL A 1 87 ? -8.503 15.230 9.945 1.00 69.00 87 VAL A N 1
ATOM 733 C CA . VAL A 1 87 ? -8.914 15.449 8.543 1.00 69.00 87 VAL A CA 1
ATOM 734 C C . VAL A 1 87 ? -8.066 16.504 7.836 1.00 69.00 87 VAL A C 1
ATOM 736 O O . VAL A 1 87 ? -7.729 16.297 6.672 1.00 69.00 87 VAL A O 1
ATOM 739 N N . ASP A 1 88 ? -7.655 17.564 8.530 1.00 67.38 88 ASP A N 1
ATOM 740 C CA . ASP A 1 88 ? -6.819 18.615 7.932 1.00 67.38 88 ASP A CA 1
ATOM 741 C C . ASP A 1 88 ? -5.356 18.172 7.739 1.00 67.38 88 ASP A C 1
ATOM 743 O O . ASP A 1 88 ? -4.647 18.671 6.864 1.00 67.38 88 ASP A O 1
ATOM 747 N N . ASP A 1 89 ? -4.909 17.170 8.500 1.00 75.25 89 ASP A N 1
ATOM 748 C CA . ASP A 1 89 ? -3.519 16.706 8.526 1.00 75.25 89 ASP A CA 1
ATOM 749 C C . ASP A 1 89 ? -3.241 15.528 7.569 1.00 75.25 89 ASP A C 1
ATOM 751 O O . ASP A 1 89 ? -2.081 15.098 7.416 1.00 75.25 89 ASP A O 1
ATOM 755 N N . VAL A 1 90 ? -4.275 14.968 6.921 1.00 80.12 90 VAL A N 1
ATOM 756 C CA . VAL A 1 90 ? -4.161 13.797 6.036 1.00 80.12 90 VAL A CA 1
ATOM 757 C C . VAL A 1 90 ? -4.960 13.945 4.742 1.00 80.12 90 VAL A C 1
ATOM 759 O O . VAL A 1 90 ? -6.013 14.562 4.683 1.00 80.12 90 VAL A O 1
ATOM 762 N N . ALA A 1 91 ? -4.496 13.284 3.678 1.00 84.25 91 ALA A N 1
ATOM 763 C CA . ALA A 1 91 ? -5.278 13.168 2.449 1.00 84.25 91 ALA A CA 1
ATOM 764 C C . ALA A 1 91 ? -6.647 12.518 2.727 1.00 84.25 91 ALA A C 1
ATOM 766 O O . ALA A 1 91 ? -6.722 11.521 3.449 1.00 84.25 91 ALA A O 1
ATOM 767 N N . SER A 1 92 ? -7.711 12.999 2.078 1.00 84.94 92 SER A N 1
ATOM 768 C CA . SER A 1 92 ? -9.087 12.520 2.300 1.00 84.94 92 SER A CA 1
ATOM 769 C C . SER A 1 92 ? -9.240 11.005 2.103 1.00 84.94 92 SER A C 1
ATOM 771 O O . SER A 1 92 ? -9.993 10.341 2.813 1.00 84.94 92 SER A O 1
ATOM 773 N N . LEU A 1 93 ? -8.475 10.424 1.173 1.00 88.00 93 LEU A N 1
ATOM 774 C CA . LEU A 1 93 ? -8.455 8.976 0.970 1.00 88.00 93 LEU A CA 1
ATOM 775 C C . LEU A 1 93 ? -7.777 8.223 2.129 1.00 88.00 93 LEU A C 1
ATOM 777 O O . LEU A 1 93 ? -8.211 7.128 2.481 1.00 88.00 93 LEU A O 1
ATOM 781 N N . SER A 1 94 ? -6.743 8.799 2.747 1.00 89.06 94 SER A N 1
ATOM 782 C CA . SER A 1 94 ? -6.090 8.218 3.926 1.00 89.06 94 SER A CA 1
ATOM 783 C C . SER A 1 94 ? -7.040 8.186 5.120 1.00 89.06 94 SER A C 1
ATOM 785 O O . SER A 1 94 ? -7.118 7.164 5.798 1.00 89.06 94 SER A O 1
ATOM 787 N N . ALA A 1 95 ? -7.819 9.255 5.318 1.00 89.00 95 ALA A N 1
ATOM 788 C CA . ALA A 1 95 ? -8.871 9.305 6.330 1.00 89.00 95 ALA A CA 1
ATOM 789 C C . ALA A 1 95 ? -9.865 8.144 6.171 1.00 89.00 95 ALA A C 1
ATOM 791 O O . ALA A 1 95 ? -10.122 7.393 7.112 1.00 89.00 95 ALA A O 1
ATOM 792 N N . PHE A 1 96 ? -10.364 7.941 4.948 1.00 92.88 96 PHE A N 1
ATOM 793 C CA . PHE A 1 96 ? -11.219 6.801 4.622 1.00 92.88 96 PHE A CA 1
ATOM 794 C C . PHE A 1 96 ? -10.553 5.454 4.948 1.00 92.88 96 PHE A C 1
ATO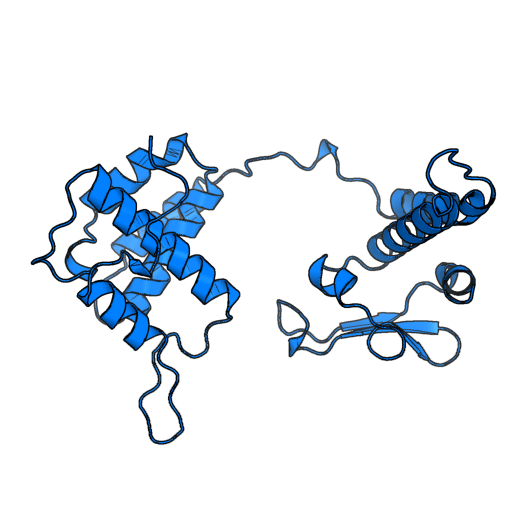M 796 O O . PHE A 1 96 ? -11.192 4.598 5.562 1.00 92.88 96 PHE A O 1
ATOM 803 N N . VAL A 1 97 ? -9.291 5.254 4.549 1.00 92.56 97 VAL A N 1
ATOM 804 C CA . VAL A 1 97 ? -8.574 3.986 4.765 1.00 92.56 97 VAL A CA 1
ATOM 805 C C . VAL A 1 97 ? -8.403 3.690 6.254 1.00 92.56 97 VAL A C 1
ATOM 807 O O . VAL A 1 97 ? -8.640 2.559 6.665 1.00 92.56 97 VAL A O 1
ATOM 810 N N . TYR A 1 98 ? -8.070 4.683 7.081 1.00 92.25 98 TYR A N 1
ATOM 811 C CA . TYR A 1 98 ? -7.927 4.476 8.525 1.00 92.25 98 TYR A CA 1
ATOM 812 C C . TYR A 1 98 ? -9.242 4.053 9.181 1.00 92.25 98 TYR A C 1
ATOM 814 O O . TYR A 1 98 ? -9.252 3.105 9.964 1.00 92.25 98 TYR A O 1
ATOM 822 N N . ILE A 1 99 ? -10.362 4.680 8.812 1.00 95.19 99 ILE A N 1
ATOM 823 C CA . ILE A 1 99 ? -11.681 4.290 9.326 1.00 95.19 99 ILE A CA 1
ATOM 824 C C . ILE A 1 99 ? -12.118 2.922 8.784 1.00 95.19 99 ILE A 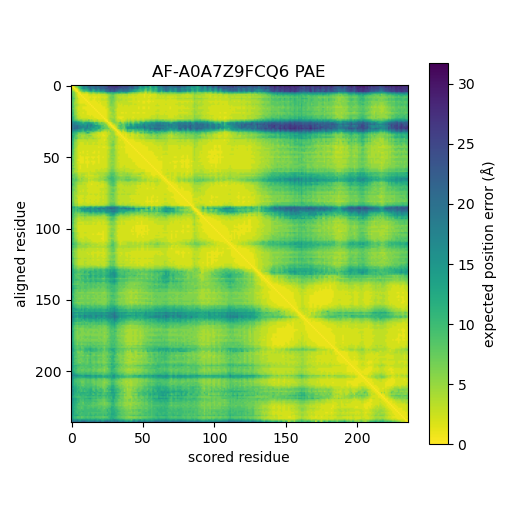C 1
ATOM 826 O O . ILE A 1 99 ? -12.710 2.134 9.519 1.00 95.19 99 ILE A O 1
ATOM 830 N N . LEU A 1 100 ? -11.801 2.596 7.526 1.00 96.31 100 LEU A N 1
ATOM 831 C CA . LEU A 1 100 ? -12.026 1.261 6.963 1.00 96.31 100 LEU A CA 1
ATOM 832 C C . LEU A 1 100 ? -11.255 0.188 7.740 1.00 96.31 100 LEU A C 1
ATOM 834 O O . LEU A 1 100 ? -11.821 -0.854 8.067 1.00 96.31 100 LEU A O 1
ATOM 838 N N . ASP A 1 101 ? -9.978 0.422 8.017 1.00 96.31 101 ASP A N 1
ATOM 839 C CA . ASP A 1 101 ? -9.127 -0.545 8.701 1.00 96.31 101 ASP A CA 1
ATOM 840 C C . ASP A 1 101 ? -9.480 -0.669 10.190 1.00 96.31 101 ASP A C 1
ATOM 842 O O . ASP A 1 101 ? -9.454 -1.777 10.726 1.00 96.31 101 ASP A O 1
ATOM 846 N N . LEU A 1 102 ? -9.912 0.419 10.833 1.00 95.56 102 LEU A N 1
ATOM 847 C CA . LEU A 1 102 ? -10.493 0.381 12.175 1.00 95.56 102 LEU A CA 1
ATOM 848 C C . LEU A 1 102 ? -11.788 -0.444 12.201 1.00 95.56 102 LEU A C 1
ATOM 850 O O . LEU A 1 102 ? -11.929 -1.330 13.040 1.00 95.56 102 LEU A O 1
ATOM 854 N N . LEU A 1 103 ? -12.699 -0.209 11.248 1.00 96.94 103 LEU A N 1
ATOM 855 C CA . LEU A 1 103 ? -13.933 -0.983 11.097 1.00 96.94 103 LEU A CA 1
ATOM 856 C C . LEU A 1 103 ? -13.638 -2.478 10.911 1.00 96.94 103 LEU A C 1
ATOM 858 O O . LEU A 1 103 ? -14.251 -3.311 11.572 1.00 96.94 103 LEU A O 1
ATOM 862 N N . ARG A 1 104 ? -12.685 -2.820 10.035 1.00 96.12 104 ARG A N 1
ATOM 863 C CA . ARG A 1 104 ? -12.252 -4.208 9.819 1.00 96.12 104 ARG A CA 1
ATOM 864 C C . ARG A 1 104 ? -11.841 -4.867 11.130 1.00 96.12 104 ARG A C 1
ATOM 866 O O . ARG A 1 104 ? -12.286 -5.976 11.406 1.00 96.12 104 ARG A O 1
ATOM 873 N N . PHE A 1 105 ? -11.020 -4.186 11.931 1.00 96.62 105 PHE A N 1
ATOM 874 C CA . PHE A 1 105 ? -10.553 -4.722 13.206 1.00 96.62 105 PHE A CA 1
ATOM 875 C C . PHE A 1 105 ? -11.703 -4.999 14.172 1.00 96.62 105 PHE A C 1
ATOM 877 O O . PHE A 1 105 ? -11.827 -6.109 14.678 1.00 96.62 105 PHE A O 1
ATOM 884 N N . VAL A 1 106 ? -12.578 -4.016 14.395 1.00 95.44 106 VAL A N 1
ATOM 885 C CA . VAL A 1 106 ? -13.655 -4.158 15.385 1.00 95.44 106 VAL A CA 1
ATOM 886 C C . VAL A 1 106 ? -14.714 -5.175 14.968 1.00 95.44 106 VAL A C 1
ATOM 888 O O . VAL A 1 106 ? -15.232 -5.889 15.821 1.00 95.44 106 VAL A O 1
ATOM 891 N N . GLN A 1 107 ? -14.976 -5.315 13.665 1.00 95.50 107 GLN A N 1
ATOM 892 C CA . GLN A 1 107 ? -15.837 -6.379 13.143 1.00 95.50 107 GLN A CA 1
ATOM 893 C C . GLN A 1 107 ? -15.213 -7.769 13.287 1.00 95.50 107 GLN A C 1
ATOM 895 O O . GLN A 1 107 ? -15.948 -8.742 13.430 1.00 95.50 107 GLN A O 1
ATOM 900 N N . ALA A 1 108 ? -13.882 -7.871 13.226 1.00 94.56 108 ALA A N 1
ATOM 901 C CA . ALA A 1 108 ? -13.188 -9.123 13.495 1.00 94.56 108 ALA A CA 1
ATOM 902 C C . ALA A 1 108 ? -13.233 -9.476 14.989 1.00 94.56 108 ALA A C 1
ATOM 904 O O . ALA A 1 108 ? -13.331 -10.648 15.317 1.00 94.56 108 ALA A O 1
ATOM 905 N N . ILE A 1 109 ? -13.209 -8.491 15.895 1.00 93.38 109 ILE A N 1
ATOM 906 C CA . ILE A 1 109 ? -13.350 -8.745 17.338 1.00 93.38 109 ILE A CA 1
ATOM 907 C C . ILE A 1 109 ? -14.768 -9.215 17.683 1.00 93.38 109 ILE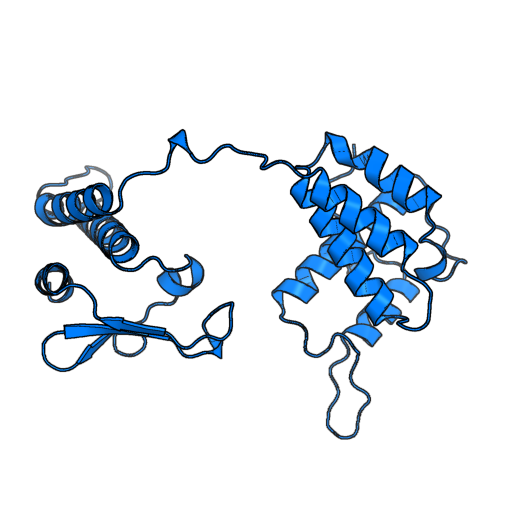 A C 1
ATOM 909 O O . ILE A 1 109 ? -14.932 -10.224 18.363 1.00 93.38 109 ILE A O 1
ATOM 913 N N . ASP A 1 110 ? -15.789 -8.474 17.248 1.00 93.56 110 ASP A N 1
ATOM 914 C CA . ASP A 1 110 ? -17.187 -8.818 17.506 1.00 93.56 110 ASP A CA 1
ATOM 915 C C . ASP A 1 110 ? -18.062 -8.462 16.303 1.00 93.56 110 ASP A C 1
ATOM 917 O O . ASP A 1 110 ? -18.450 -7.308 16.086 1.00 93.56 110 ASP A O 1
ATOM 921 N N . SER A 1 111 ? -18.377 -9.487 15.514 1.00 91.31 111 SER A N 1
ATOM 922 C CA . SER A 1 111 ? -19.205 -9.376 14.314 1.00 91.31 111 SER A CA 1
ATOM 923 C C . SER A 1 111 ? -20.697 -9.220 14.617 1.00 91.31 111 SER A C 1
ATOM 925 O O . SER A 1 111 ? -21.447 -8.831 13.720 1.00 91.31 111 SER A O 1
ATOM 927 N N . ARG A 1 112 ? -21.132 -9.504 15.855 1.00 93.06 112 ARG A N 1
ATOM 928 C CA . ARG A 1 112 ? -22.543 -9.445 16.275 1.00 93.06 112 ARG A CA 1
ATOM 929 C C . ARG A 1 112 ? -22.977 -8.035 16.663 1.00 93.06 112 ARG A C 1
ATOM 931 O O . ARG A 1 112 ? -24.162 -7.723 16.581 1.00 93.06 112 ARG A O 1
ATOM 938 N N . ARG A 1 113 ? -22.037 -7.185 17.087 1.00 94.38 113 ARG A N 1
ATOM 939 C CA . ARG A 1 113 ? -22.310 -5.782 17.415 1.00 94.38 113 ARG A CA 1
ATOM 940 C C . ARG A 1 113 ? -22.705 -5.007 16.157 1.00 94.38 113 ARG A C 1
ATOM 942 O O . ARG A 1 113 ? -22.138 -5.202 15.080 1.00 94.38 113 ARG A O 1
ATOM 949 N N . ASP A 1 114 ? -23.659 -4.090 16.301 1.00 93.94 114 ASP A N 1
ATOM 950 C CA . ASP A 1 114 ? -24.063 -3.229 15.193 1.00 93.94 114 ASP A CA 1
ATOM 951 C C . ASP A 1 114 ? -22.989 -2.171 14.884 1.00 93.94 114 ASP A C 1
ATOM 953 O O . ASP A 1 114 ? -22.823 -1.169 15.583 1.00 93.94 114 ASP A O 1
ATOM 957 N N . TRP A 1 115 ? -22.265 -2.402 13.788 1.00 96.56 115 TRP A N 1
ATOM 958 C CA . TRP A 1 115 ? -21.275 -1.483 13.225 1.00 96.56 115 TRP A CA 1
ATOM 959 C C . TRP A 1 115 ? -21.805 -0.685 12.024 1.00 96.56 115 TRP A C 1
ATOM 961 O O . TRP A 1 115 ? -21.018 -0.079 11.288 1.00 96.56 115 TRP A O 1
ATOM 971 N N . GLN A 1 116 ? -23.120 -0.677 11.776 1.00 96.62 116 GLN A N 1
ATOM 972 C CA . GLN A 1 116 ? -23.713 0.017 10.632 1.00 96.62 116 GLN A CA 1
ATOM 973 C C . GLN A 1 116 ? -23.435 1.521 10.665 1.00 96.62 116 GLN A C 1
ATOM 975 O O . GLN A 1 116 ? -23.152 2.122 9.627 1.00 96.62 116 GLN A O 1
ATOM 980 N N . TRP A 1 117 ? -23.418 2.128 11.849 1.00 96.75 117 TRP A N 1
ATOM 981 C CA . TRP A 1 117 ? -23.062 3.535 12.013 1.00 96.75 117 TRP A CA 1
ATOM 982 C C . TRP A 1 117 ? -21.626 3.828 11.534 1.00 96.75 117 TRP A C 1
ATOM 984 O O . TRP A 1 117 ? -21.413 4.783 10.785 1.00 96.75 117 TRP A O 1
ATOM 994 N N . LEU A 1 118 ? -20.651 2.971 11.862 1.00 96.62 118 LEU A N 1
ATOM 995 C CA . LEU A 1 118 ? -19.251 3.143 11.459 1.00 96.62 118 LEU A CA 1
ATOM 996 C C . LEU A 1 118 ? -19.061 2.854 9.962 1.00 96.62 118 LEU A C 1
ATOM 998 O O . LEU A 1 118 ? -18.353 3.588 9.268 1.00 96.62 118 LEU A O 1
ATOM 1002 N N . LYS A 1 119 ? -19.769 1.847 9.427 1.00 96.88 119 LYS A N 1
ATOM 1003 C CA . LYS A 1 119 ? -19.870 1.592 7.977 1.00 96.88 119 LYS A CA 1
ATOM 1004 C C . LYS A 1 119 ? -20.389 2.819 7.227 1.00 96.88 119 LYS A C 1
ATOM 1006 O O . LYS A 1 119 ? -19.818 3.193 6.201 1.00 96.88 119 LYS A O 1
ATOM 1011 N N . ASN A 1 120 ? -21.432 3.465 7.745 1.00 97.31 120 ASN A N 1
ATOM 1012 C CA . ASN A 1 120 ? -22.017 4.663 7.149 1.00 97.31 120 ASN A CA 1
ATOM 1013 C C . ASN A 1 120 ? -21.026 5.838 7.160 1.00 97.31 120 ASN A C 1
ATOM 1015 O O . ASN A 1 120 ? -20.873 6.503 6.135 1.00 97.31 120 ASN A O 1
ATOM 1019 N N . ILE A 1 121 ? -20.306 6.064 8.266 1.00 94.94 121 ILE A N 1
ATOM 1020 C CA . ILE A 1 121 ? -19.249 7.090 8.350 1.00 94.94 121 ILE A CA 1
ATOM 1021 C C . ILE A 1 121 ? -18.166 6.831 7.296 1.00 94.94 121 ILE A C 1
ATOM 1023 O O . ILE A 1 121 ? -17.867 7.711 6.488 1.00 94.94 121 ILE A O 1
ATOM 1027 N N . LYS A 1 122 ? -17.648 5.599 7.229 1.00 95.12 122 LYS A N 1
ATOM 1028 C CA . LYS A 1 122 ? -16.670 5.183 6.216 1.00 95.12 122 LYS A CA 1
ATOM 1029 C C . LYS A 1 122 ? -17.169 5.455 4.789 1.00 95.12 122 LYS A C 1
ATOM 1031 O O . LYS A 1 122 ? -16.414 5.945 3.955 1.00 95.12 122 LYS A O 1
ATOM 1036 N N . ASN A 1 123 ? -18.426 5.129 4.483 1.00 95.81 123 ASN A N 1
ATOM 1037 C CA . ASN A 1 123 ? -19.003 5.351 3.152 1.00 95.81 123 ASN A CA 1
ATOM 1038 C C . ASN A 1 123 ? -19.106 6.844 2.800 1.00 95.81 123 ASN A C 1
ATOM 1040 O O . ASN A 1 123 ? -18.825 7.219 1.665 1.00 95.81 123 ASN A O 1
ATOM 1044 N N . ARG A 1 124 ? -19.447 7.705 3.767 1.00 94.31 124 ARG A N 1
ATOM 1045 C CA . ARG A 1 124 ? -19.472 9.163 3.562 1.00 94.31 124 ARG A CA 1
ATOM 1046 C C . ARG A 1 124 ? -18.072 9.730 3.322 1.00 94.31 124 ARG A C 1
ATOM 1048 O O . ARG A 1 124 ? -17.921 10.580 2.452 1.00 94.31 124 ARG A O 1
ATOM 1055 N N . LEU A 1 125 ? -17.060 9.244 4.048 1.00 92.62 125 LEU A N 1
ATOM 1056 C CA . LEU A 1 125 ? -15.663 9.625 3.813 1.00 92.62 125 LEU A CA 1
ATOM 1057 C C . LEU A 1 125 ? -15.203 9.225 2.409 1.00 92.62 125 LEU A C 1
ATOM 1059 O O . LEU A 1 125 ? -14.597 10.037 1.723 1.00 92.62 125 LEU A O 1
ATOM 1063 N N . TRP A 1 126 ? -15.543 8.013 1.958 1.00 93.81 126 TRP A N 1
ATOM 1064 C CA . TRP A 1 126 ? -15.255 7.567 0.591 1.00 93.81 126 TRP A CA 1
ATOM 1065 C C . TRP A 1 126 ? -15.894 8.476 -0.462 1.00 93.81 126 TRP A C 1
ATOM 1067 O O . TRP A 1 126 ? -15.212 8.924 -1.375 1.00 93.81 126 TRP A O 1
ATOM 1077 N N . ALA A 1 127 ? -17.185 8.787 -0.313 1.00 93.06 127 ALA A N 1
ATOM 1078 C CA . ALA A 1 127 ? -17.916 9.615 -1.272 1.00 93.06 127 ALA A CA 1
ATOM 1079 C C . ALA A 1 127 ? -17.369 11.051 -1.381 1.00 93.06 127 ALA A C 1
ATOM 1081 O O . ALA A 1 127 ? -17.528 11.688 -2.416 1.00 93.06 127 ALA A O 1
ATOM 1082 N N . ARG A 1 128 ? -16.730 11.560 -0.320 1.00 89.25 128 ARG A N 1
ATOM 1083 C CA . ARG A 1 128 ? -16.106 12.893 -0.277 1.00 89.25 128 ARG A CA 1
ATOM 1084 C C . ARG A 1 128 ? -14.609 12.872 -0.586 1.00 89.25 128 ARG A C 1
ATOM 1086 O O . ARG A 1 128 ? -13.993 13.932 -0.649 1.00 89.25 128 ARG A O 1
ATOM 1093 N N . ALA A 1 129 ? -14.000 11.695 -0.721 1.00 87.94 129 ALA A N 1
ATOM 1094 C CA . ALA A 1 129 ? -12.564 11.586 -0.901 1.00 87.94 129 ALA A CA 1
ATOM 1095 C C . ALA A 1 129 ? -12.167 12.056 -2.303 1.00 87.94 129 ALA A C 1
ATOM 1097 O O . ALA A 1 129 ? -12.570 11.472 -3.307 1.00 87.94 129 ALA A O 1
ATOM 1098 N N . LEU A 1 130 ? -11.317 13.079 -2.359 1.00 83.31 130 LEU A N 1
ATOM 1099 C CA . LEU A 1 130 ? -10.704 13.541 -3.596 1.00 83.31 130 LEU A CA 1
ATOM 1100 C C . LEU A 1 130 ? -9.273 12.995 -3.711 1.00 83.31 130 LEU A C 1
ATOM 1102 O O . LEU A 1 130 ? -8.576 12.856 -2.696 1.00 83.31 130 LEU A O 1
ATOM 1106 N N . PRO A 1 131 ? -8.800 12.673 -4.928 1.00 81.75 131 PRO A N 1
ATOM 1107 C CA . PRO A 1 131 ? -7.394 12.379 -5.149 1.00 81.75 131 PRO A CA 1
ATOM 1108 C C . PRO A 1 131 ? -6.534 13.557 -4.681 1.00 81.75 131 PRO A C 1
ATOM 1110 O O . PRO A 1 131 ? -6.673 14.669 -5.172 1.00 81.75 131 PRO A O 1
ATOM 1113 N N . ALA A 1 132 ? -5.607 13.311 -3.754 1.00 83.00 132 ALA A N 1
ATOM 1114 C CA . ALA A 1 132 ? -4.736 14.365 -3.222 1.00 83.00 132 ALA A CA 1
ATOM 1115 C C . ALA A 1 132 ? -3.740 14.926 -4.253 1.00 83.00 132 ALA A C 1
ATOM 1117 O O . ALA A 1 132 ? -3.076 15.926 -3.999 1.00 83.00 132 ALA A O 1
ATOM 1118 N N . ARG A 1 133 ? -3.568 14.240 -5.386 1.00 83.06 133 ARG A N 1
ATOM 1119 C CA . ARG A 1 133 ? -2.690 14.653 -6.479 1.00 83.06 133 ARG A CA 1
ATOM 1120 C C . ARG A 1 133 ? -3.394 14.392 -7.792 1.00 83.06 133 ARG A C 1
ATOM 1122 O O . ARG A 1 133 ? -3.812 13.255 -8.033 1.00 83.06 133 ARG A O 1
ATOM 1129 N N . ASP A 1 134 ? -3.450 15.413 -8.634 1.00 87.06 134 ASP A N 1
ATOM 1130 C CA . ASP A 1 134 ? -3.779 15.219 -10.034 1.00 87.06 134 ASP A CA 1
ATOM 1131 C C . ASP A 1 134 ? -2.593 14.546 -10.736 1.00 87.06 134 ASP A C 1
ATOM 1133 O O . ASP A 1 134 ? -1.452 15.004 -10.661 1.00 87.06 134 ASP A O 1
ATOM 1137 N N . LYS A 1 135 ? -2.863 13.401 -11.361 1.00 87.44 135 LYS A N 1
ATOM 1138 C CA . LYS A 1 135 ? -1.873 12.641 -12.128 1.00 87.44 135 LYS A CA 1
ATOM 1139 C C . LYS A 1 135 ? -2.047 12.828 -13.629 1.00 87.44 135 LYS A C 1
ATOM 1141 O O . LYS A 1 135 ? -1.149 12.428 -14.359 1.00 87.44 135 LYS A O 1
ATOM 1146 N N . ALA A 1 136 ? -3.150 13.416 -14.092 1.00 89.88 136 ALA A N 1
ATOM 1147 C CA . ALA A 1 136 ? -3.408 13.586 -15.517 1.00 89.88 136 ALA A CA 1
ATOM 1148 C C . ALA A 1 136 ? -2.261 14.305 -16.257 1.00 89.88 136 ALA A C 1
ATOM 1150 O O . ALA A 1 136 ? -1.850 13.793 -17.298 1.00 89.88 136 ALA A O 1
ATOM 1151 N N . PRO A 1 137 ? -1.636 15.373 -15.710 1.00 93.44 137 PRO A N 1
ATOM 1152 C CA . PRO A 1 137 ? -0.565 16.090 -16.410 1.00 93.44 137 PRO A CA 1
ATOM 1153 C C . PRO A 1 137 ? 0.718 15.278 -16.638 1.00 93.44 137 PRO A C 1
ATOM 1155 O O . PRO A 1 137 ? 1.514 15.620 -17.509 1.00 93.44 137 PRO A O 1
ATOM 1158 N N . ILE A 1 138 ? 0.949 14.224 -15.847 1.00 90.88 138 ILE A N 1
ATOM 1159 C CA . ILE A 1 138 ? 2.158 13.389 -15.937 1.00 90.88 138 ILE A CA 1
ATOM 1160 C C . ILE A 1 138 ? 1.930 12.083 -16.704 1.00 90.88 138 ILE A C 1
ATOM 1162 O O . ILE A 1 138 ? 2.878 11.324 -16.905 1.00 90.88 138 ILE A O 1
ATOM 1166 N N . ILE A 1 139 ? 0.694 11.792 -17.120 1.00 92.50 139 ILE A N 1
ATOM 1167 C CA . ILE A 1 139 ? 0.398 10.608 -17.928 1.00 92.50 139 ILE A CA 1
ATOM 1168 C C . ILE A 1 139 ? 0.935 10.835 -19.342 1.00 92.50 139 ILE A C 1
ATOM 1170 O O . ILE A 1 139 ? 0.665 11.857 -19.971 1.00 92.50 139 ILE A O 1
ATOM 1174 N N . ARG A 1 140 ? 1.699 9.862 -19.841 1.00 94.50 140 ARG A N 1
ATOM 1175 C CA . ARG A 1 140 ? 2.246 9.851 -21.201 1.00 94.50 140 ARG A CA 1
ATOM 1176 C C . ARG A 1 140 ? 1.673 8.679 -21.998 1.00 94.50 140 ARG A C 1
ATOM 1178 O O . ARG A 1 140 ? 1.359 7.651 -21.387 1.00 94.50 140 ARG A O 1
ATOM 1185 N N . PRO A 1 141 ? 1.535 8.807 -23.330 1.00 95.44 141 PRO A N 1
ATOM 1186 C CA . PRO A 1 141 ? 1.222 7.675 -24.192 1.00 95.44 141 PRO A CA 1
ATOM 1187 C C . PRO A 1 141 ? 2.226 6.539 -23.987 1.00 95.44 141 PRO A C 1
ATOM 1189 O O . PRO A 1 141 ? 3.427 6.769 -23.851 1.00 95.44 141 PRO A O 1
ATOM 1192 N N . SER A 1 142 ? 1.740 5.298 -23.968 1.00 96.06 142 SER A N 1
ATOM 1193 C CA . SER A 1 142 ? 2.615 4.137 -23.784 1.00 96.06 142 SER A CA 1
ATOM 1194 C C . SER A 1 142 ? 3.610 3.974 -24.935 1.00 96.06 142 SER A C 1
ATOM 1196 O O . SER A 1 142 ? 4.736 3.568 -24.685 1.00 96.06 142 SER A O 1
ATOM 1198 N N . GLY A 1 143 ? 3.229 4.331 -26.167 1.00 96.88 143 GLY A N 1
ATOM 1199 C CA . GLY A 1 143 ? 4.128 4.325 -27.328 1.00 96.88 143 GLY A CA 1
ATOM 1200 C C . GLY A 1 143 ? 5.354 5.218 -27.125 1.00 96.88 143 GLY A C 1
ATOM 1201 O O . GLY A 1 143 ? 6.475 4.745 -27.271 1.00 96.88 143 GLY A O 1
ATOM 1202 N N . ASP A 1 144 ? 5.152 6.459 -26.678 1.00 97.50 144 ASP A N 1
ATOM 1203 C CA . ASP A 1 144 ? 6.244 7.409 -26.423 1.00 97.50 144 ASP A CA 1
ATOM 1204 C C . ASP A 1 144 ? 7.215 6.886 -25.355 1.00 97.50 144 ASP A C 1
ATOM 1206 O O . ASP A 1 144 ? 8.429 7.002 -25.491 1.00 97.50 144 ASP A O 1
ATOM 1210 N N . LEU A 1 145 ? 6.687 6.271 -24.289 1.00 97.56 145 LEU A N 1
ATOM 1211 C CA . LEU A 1 145 ? 7.509 5.663 -23.237 1.00 97.56 145 LEU A CA 1
ATOM 1212 C C . LEU A 1 145 ? 8.262 4.419 -23.726 1.00 97.56 145 LEU A C 1
ATOM 1214 O O . LEU A 1 145 ? 9.365 4.147 -23.252 1.00 97.56 145 LEU A O 1
ATOM 1218 N N . PHE A 1 146 ? 7.663 3.662 -24.646 1.00 97.88 146 PHE A N 1
ATOM 1219 C CA . PHE A 1 146 ? 8.285 2.492 -25.252 1.00 97.88 146 PHE A CA 1
ATOM 1220 C C . PHE A 1 146 ? 9.480 2.886 -26.121 1.00 97.88 146 PHE A C 1
ATOM 1222 O O . PHE A 1 146 ? 10.564 2.332 -25.937 1.00 97.88 146 PHE A O 1
ATOM 1229 N N . GLU A 1 147 ? 9.306 3.868 -27.009 1.00 98.00 147 GLU A N 1
ATOM 1230 C CA . GLU A 1 147 ? 10.393 4.364 -27.862 1.00 98.00 147 GLU A CA 1
ATOM 1231 C C . GLU A 1 147 ? 11.486 5.050 -27.042 1.00 98.00 147 GLU A C 1
ATOM 1233 O O . GLU A 1 147 ? 12.656 4.721 -27.210 1.00 98.00 147 GLU A O 1
ATOM 1238 N N . LEU A 1 148 ? 11.127 5.865 -26.044 1.00 98.06 148 LEU A N 1
ATOM 1239 C CA . LEU A 1 148 ? 12.111 6.445 -25.125 1.00 98.06 148 LEU A CA 1
ATOM 1240 C C . LEU A 1 148 ? 12.961 5.368 -24.433 1.00 98.06 148 LEU A C 1
ATOM 1242 O O . LEU A 1 148 ? 14.176 5.507 -24.320 1.00 98.06 148 LEU A O 1
ATOM 1246 N N . GLY A 1 149 ? 12.345 4.270 -23.985 1.00 97.88 149 GLY A N 1
ATOM 1247 C CA . GLY A 1 149 ? 13.087 3.157 -23.397 1.00 97.88 149 GLY A CA 1
ATOM 1248 C C . GLY A 1 149 ? 14.067 2.506 -24.381 1.00 97.88 149 GLY A C 1
ATOM 1249 O O . GLY A 1 149 ? 15.182 2.151 -23.995 1.00 97.88 149 GLY A O 1
ATOM 1250 N N . ARG A 1 150 ? 13.684 2.388 -25.660 1.00 97.81 150 ARG A N 1
ATOM 1251 C CA . ARG A 1 150 ? 14.559 1.878 -26.727 1.00 97.81 150 ARG A CA 1
ATOM 1252 C C . ARG A 1 150 ? 15.717 2.819 -27.019 1.00 97.81 150 ARG A C 1
ATOM 1254 O O . ARG A 1 150 ? 16.846 2.345 -27.111 1.00 97.81 150 ARG A O 1
ATOM 1261 N N . ASP A 1 151 ? 15.457 4.117 -27.114 1.00 97.88 151 ASP A N 1
ATOM 1262 C CA . ASP A 1 151 ? 16.485 5.131 -27.349 1.00 97.88 151 ASP A CA 1
ATOM 1263 C C . ASP A 1 151 ? 17.526 5.116 -26.225 1.00 97.88 151 ASP A C 1
ATOM 1265 O O . ASP A 1 151 ? 18.722 5.005 -26.492 1.00 97.88 151 ASP A O 1
ATOM 1269 N N . LEU A 1 152 ? 17.081 5.064 -24.963 1.00 97.94 152 LEU A N 1
ATOM 1270 C CA . LEU A 1 152 ? 17.976 4.948 -23.807 1.00 97.94 152 LEU A CA 1
ATOM 1271 C C . LEU A 1 152 ? 18.868 3.700 -23.874 1.00 97.94 152 LEU A C 1
ATOM 1273 O O . LEU A 1 152 ? 20.061 3.796 -23.585 1.00 97.94 152 LEU A O 1
ATOM 1277 N N . MET A 1 153 ? 18.323 2.545 -24.273 1.00 97.94 153 MET A N 1
ATOM 1278 C CA . MET A 1 153 ? 19.104 1.313 -24.447 1.00 97.94 153 MET A CA 1
ATOM 1279 C C . MET A 1 153 ? 20.090 1.398 -25.620 1.00 97.94 153 MET A C 1
ATOM 1281 O O . MET A 1 153 ? 21.222 0.933 -25.494 1.00 97.94 153 MET A O 1
ATOM 1285 N N . ASN A 1 154 ? 19.685 1.995 -26.745 1.00 96.94 154 ASN A N 1
ATOM 1286 C CA . ASN A 1 154 ? 20.529 2.156 -27.934 1.00 96.94 154 ASN A CA 1
ATOM 1287 C C . ASN A 1 154 ? 21.696 3.126 -27.691 1.00 96.94 154 ASN A C 1
ATOM 1289 O O . ASN A 1 154 ? 22.779 2.957 -28.249 1.00 96.94 154 ASN A O 1
ATOM 1293 N N . GLU A 1 155 ? 21.476 4.150 -26.870 1.00 96.88 155 GLU A N 1
ATOM 1294 C CA . GLU A 1 155 ? 22.463 5.190 -26.571 1.00 96.88 155 GLU A CA 1
ATOM 1295 C C . GLU A 1 155 ? 23.308 4.890 -25.328 1.00 96.88 155 GLU A C 1
ATOM 1297 O O . GLU A 1 155 ? 24.288 5.594 -25.080 1.00 96.88 155 GLU A O 1
ATOM 1302 N N . ALA A 1 156 ? 22.968 3.843 -24.567 1.00 96.12 156 ALA A N 1
ATOM 1303 C CA . ALA A 1 156 ? 23.608 3.497 -23.298 1.00 96.12 156 ALA A CA 1
ATOM 1304 C C . ALA A 1 156 ? 25.139 3.425 -23.395 1.00 96.12 156 ALA A C 1
ATOM 1306 O O . ALA A 1 156 ? 25.832 4.002 -22.564 1.00 96.12 156 ALA A O 1
ATOM 1307 N N . ASP A 1 157 ? 25.679 2.809 -24.449 1.00 92.38 157 ASP A N 1
ATOM 1308 C CA . ASP A 1 157 ? 27.131 2.630 -24.618 1.00 92.38 157 ASP A CA 1
ATOM 1309 C C . ASP A 1 157 ? 27.881 3.952 -24.835 1.00 92.38 157 ASP A C 1
ATOM 1311 O O . ASP A 1 157 ? 29.091 4.035 -24.630 1.00 92.38 157 ASP A O 1
ATOM 1315 N N . ARG A 1 158 ? 27.166 5.004 -25.252 1.00 93.31 158 ARG A N 1
ATOM 1316 C CA . ARG A 1 158 ? 27.709 6.359 -25.417 1.00 93.31 158 ARG A CA 1
ATOM 1317 C C . ARG A 1 158 ? 27.589 7.182 -24.136 1.00 93.31 158 ARG A C 1
ATOM 1319 O O . ARG A 1 158 ? 28.181 8.259 -24.045 1.00 93.31 158 ARG A O 1
ATOM 1326 N N . HIS A 1 159 ? 26.824 6.708 -23.154 1.00 90.69 159 HIS A N 1
ATOM 1327 C CA . HIS A 1 159 ? 26.576 7.430 -21.920 1.00 90.69 159 HIS A CA 1
ATOM 1328 C C . HIS A 1 159 ? 27.778 7.325 -20.982 1.00 90.69 159 HIS A C 1
ATOM 1330 O O . HIS A 1 159 ? 28.034 6.293 -20.376 1.00 90.69 159 HIS A O 1
ATOM 1336 N N . THR A 1 160 ? 28.527 8.413 -20.823 1.00 89.31 160 THR A N 1
ATOM 1337 C CA . THR A 1 160 ? 29.698 8.436 -19.941 1.00 89.31 160 THR A CA 1
ATOM 1338 C C . THR A 1 160 ? 29.460 9.355 -18.753 1.00 89.31 160 THR A C 1
ATOM 1340 O O . THR A 1 160 ? 28.948 10.466 -18.886 1.00 89.31 160 THR A O 1
ATOM 1343 N N . CYS A 1 161 ? 29.846 8.898 -17.562 1.00 91.12 161 CYS A N 1
ATOM 1344 C CA . CYS A 1 161 ? 29.781 9.693 -16.344 1.00 91.12 161 CYS A CA 1
ATOM 1345 C C . CYS A 1 161 ? 31.099 9.581 -15.581 1.00 91.12 161 CYS A C 1
ATOM 1347 O O . CYS A 1 161 ? 31.503 8.494 -15.172 1.00 91.12 161 CYS A O 1
ATOM 1349 N N . ARG A 1 162 ? 31.752 10.726 -15.339 1.00 90.69 162 ARG A N 1
ATOM 1350 C CA . ARG A 1 162 ? 33.073 10.798 -14.689 1.00 90.69 162 ARG A CA 1
ATOM 1351 C C . ARG A 1 162 ? 33.128 10.083 -13.335 1.00 90.69 162 ARG A C 1
ATOM 1353 O O . ARG A 1 162 ? 34.172 9.550 -12.977 1.00 90.69 162 ARG A O 1
ATOM 1360 N N . TYR A 1 163 ? 32.028 10.099 -12.585 1.00 93.12 163 TYR A N 1
ATOM 1361 C CA . TYR A 1 163 ? 31.961 9.578 -11.216 1.00 93.12 163 TYR A CA 1
ATOM 1362 C C . TYR A 1 163 ? 31.185 8.259 -11.096 1.00 93.12 163 TYR A C 1
ATOM 1364 O O . TYR A 1 163 ? 31.078 7.724 -9.997 1.00 93.12 163 TYR A O 1
ATOM 1372 N N . ASN A 1 164 ? 30.638 7.734 -12.197 1.00 91.62 164 ASN A N 1
ATOM 1373 C CA . ASN A 1 164 ? 29.894 6.479 -12.201 1.00 91.62 164 ASN A CA 1
ATOM 1374 C C . ASN A 1 164 ? 30.251 5.650 -13.447 1.00 91.62 164 ASN A C 1
ATOM 1376 O O . ASN A 1 164 ? 29.669 5.883 -14.508 1.00 91.62 164 ASN A O 1
ATOM 1380 N N . PRO A 1 165 ? 31.167 4.671 -13.333 1.00 92.94 165 PRO A N 1
ATOM 1381 C CA . PRO A 1 165 ? 31.536 3.819 -14.461 1.00 92.94 165 PRO A CA 1
ATOM 1382 C C . PRO A 1 165 ? 30.382 2.923 -14.940 1.00 92.94 165 PRO A C 1
ATOM 1384 O O . PRO A 1 165 ? 30.391 2.509 -16.090 1.00 92.94 165 PRO A O 1
ATOM 1387 N N . TYR A 1 166 ? 29.367 2.681 -14.103 1.00 95.38 166 TYR A N 1
ATOM 1388 C CA . TYR A 1 166 ? 28.184 1.875 -14.433 1.00 95.38 166 TYR A CA 1
ATOM 1389 C C . TYR A 1 166 ? 27.037 2.702 -15.028 1.00 95.38 166 TYR A C 1
ATOM 1391 O O . TYR A 1 166 ? 25.907 2.227 -15.126 1.00 95.38 166 TYR A O 1
ATOM 1399 N N . ALA A 1 167 ? 27.275 3.969 -15.373 1.00 94.88 167 ALA A N 1
ATOM 1400 C CA . ALA A 1 167 ? 26.239 4.821 -15.945 1.00 94.88 167 ALA A CA 1
ATOM 1401 C C . ALA A 1 167 ? 25.630 4.256 -17.254 1.00 94.88 167 ALA A C 1
ATOM 1403 O O . ALA A 1 167 ? 24.402 4.302 -17.354 1.00 94.88 167 ALA A O 1
ATOM 1404 N N . PRO A 1 168 ? 26.406 3.663 -18.193 1.00 95.50 168 PRO A N 1
ATOM 1405 C CA . PRO A 1 168 ? 25.846 2.919 -19.327 1.00 95.50 168 PRO A CA 1
ATOM 1406 C C . PRO A 1 168 ? 24.853 1.833 -18.903 1.00 95.50 168 PRO A C 1
ATOM 1408 O O . PRO A 1 168 ? 23.724 1.796 -19.388 1.00 95.50 168 PRO A O 1
ATOM 1411 N N . ASP A 1 169 ? 25.244 0.984 -17.948 1.00 95.88 169 ASP A N 1
ATOM 1412 C CA . ASP A 1 169 ? 24.440 -0.160 -17.504 1.00 95.88 169 ASP A CA 1
ATOM 1413 C C . ASP A 1 169 ? 23.150 0.290 -16.816 1.00 95.88 169 ASP A C 1
ATOM 1415 O O . ASP A 1 169 ? 22.082 -0.289 -17.020 1.00 95.88 169 ASP A O 1
ATOM 1419 N N . VAL A 1 170 ? 23.231 1.351 -16.007 1.00 95.75 170 VAL A N 1
ATOM 1420 C CA . VAL A 1 170 ? 22.068 1.957 -15.350 1.00 95.75 170 VAL A CA 1
ATOM 1421 C C . VAL A 1 170 ? 21.104 2.523 -16.387 1.00 95.75 170 VAL A C 1
ATOM 1423 O O . VAL A 1 170 ? 19.911 2.236 -16.304 1.00 95.75 170 VAL A O 1
ATOM 1426 N N . GLN A 1 171 ? 21.603 3.264 -17.381 1.00 97.25 171 GLN A N 1
ATOM 1427 C CA . GLN A 1 171 ? 20.764 3.796 -18.454 1.00 97.25 171 GLN A CA 1
ATOM 1428 C C . GLN A 1 171 ? 20.103 2.669 -19.255 1.00 97.25 171 GLN A C 1
ATOM 1430 O O . GLN A 1 171 ? 18.899 2.724 -19.509 1.00 97.25 171 GLN A O 1
ATOM 1435 N N . TYR A 1 172 ? 20.862 1.628 -19.605 1.00 97.75 172 TYR A N 1
ATOM 1436 C CA . TYR A 1 172 ? 20.337 0.469 -20.320 1.00 97.75 172 TYR A CA 1
ATOM 1437 C C . TYR A 1 172 ? 19.231 -0.228 -19.521 1.00 97.75 172 TYR A C 1
ATOM 1439 O O . TYR A 1 172 ? 18.139 -0.472 -20.036 1.00 97.75 172 TYR A O 1
ATOM 1447 N N . ARG A 1 173 ? 19.480 -0.499 -18.235 1.00 96.00 173 ARG A N 1
ATOM 1448 C CA . ARG A 1 173 ? 18.503 -1.105 -17.323 1.00 96.00 173 ARG A CA 1
ATOM 1449 C C . ARG A 1 173 ? 17.235 -0.261 -17.220 1.00 96.00 173 ARG A C 1
ATOM 1451 O O . ARG A 1 173 ? 16.134 -0.808 -17.280 1.00 96.00 173 ARG A O 1
ATOM 1458 N N . ASP A 1 174 ? 17.375 1.047 -17.040 1.00 97.06 174 ASP A N 1
ATOM 1459 C CA . ASP A 1 174 ? 16.238 1.948 -16.868 1.00 97.06 174 ASP A CA 1
ATOM 1460 C C . ASP A 1 174 ? 15.423 2.049 -18.169 1.00 97.06 174 ASP A C 1
ATOM 1462 O O . ASP A 1 174 ? 14.195 1.945 -18.127 1.00 97.06 174 ASP A O 1
ATOM 1466 N N . GLY A 1 175 ? 16.092 2.113 -19.326 1.00 97.69 175 GLY A N 1
ATOM 1467 C CA . GLY A 1 175 ? 15.456 2.041 -20.643 1.00 97.69 175 GLY A CA 1
ATOM 1468 C C . GLY A 1 175 ? 14.687 0.734 -20.862 1.00 97.69 175 GLY A C 1
ATOM 1469 O O . GLY A 1 175 ? 13.521 0.758 -21.268 1.00 97.69 175 GLY A O 1
ATOM 1470 N N . LEU A 1 176 ? 15.281 -0.407 -20.494 1.00 96.69 176 LEU A N 1
ATOM 1471 C CA . LEU A 1 176 ? 14.624 -1.713 -20.564 1.00 96.69 176 LEU A CA 1
ATOM 1472 C C . LEU A 1 176 ? 13.382 -1.775 -19.668 1.00 96.69 176 LEU A C 1
ATOM 1474 O O . LEU A 1 176 ? 12.331 -2.248 -20.102 1.00 96.69 176 LEU A O 1
ATOM 1478 N N . ILE A 1 177 ? 13.475 -1.278 -18.430 1.00 96.38 177 ILE A N 1
ATOM 1479 C CA . ILE A 1 177 ? 12.342 -1.216 -17.497 1.00 96.38 177 ILE A CA 1
ATOM 1480 C C . ILE A 1 177 ? 11.219 -0.343 -18.067 1.00 96.38 177 ILE A C 1
ATOM 1482 O O . ILE A 1 177 ? 10.051 -0.737 -18.000 1.00 96.38 177 ILE A O 1
ATOM 1486 N N . MET A 1 178 ? 11.551 0.818 -18.639 1.00 96.81 178 MET A N 1
ATOM 1487 C CA . MET A 1 178 ? 10.573 1.723 -19.247 1.00 96.81 178 MET A CA 1
ATOM 1488 C C . MET A 1 178 ? 9.850 1.063 -20.420 1.00 96.81 178 MET A C 1
ATOM 1490 O O . MET A 1 178 ? 8.618 1.022 -20.423 1.00 96.81 178 MET A O 1
ATOM 1494 N N . ALA A 1 179 ? 10.591 0.480 -21.366 1.00 97.00 179 ALA A N 1
ATOM 1495 C CA . ALA A 1 179 ? 10.001 -0.174 -22.529 1.00 97.00 179 ALA A CA 1
ATOM 1496 C C . ALA A 1 179 ? 9.174 -1.412 -22.139 1.00 97.00 179 ALA A C 1
ATOM 1498 O O . ALA A 1 179 ? 8.065 -1.616 -22.639 1.00 97.00 179 ALA A O 1
ATOM 1499 N N . LEU A 1 180 ? 9.655 -2.211 -21.181 1.00 95.94 180 LEU A N 1
ATOM 1500 C CA . LEU A 1 180 ? 8.917 -3.358 -20.656 1.00 95.94 180 LEU A CA 1
ATOM 1501 C C . LEU A 1 180 ? 7.601 -2.926 -20.002 1.00 95.94 180 LEU A C 1
ATOM 1503 O O . LEU A 1 180 ? 6.560 -3.495 -20.327 1.00 95.94 180 LEU A O 1
ATOM 1507 N N . LEU A 1 181 ? 7.613 -1.921 -19.118 1.00 9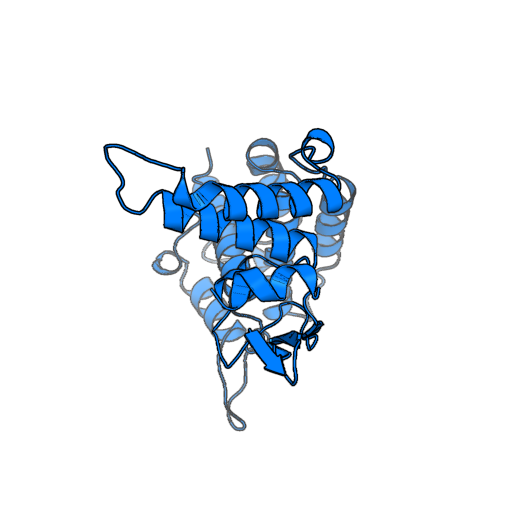5.56 181 LEU A N 1
ATOM 1508 C CA . LEU A 1 181 ? 6.401 -1.437 -18.445 1.00 95.56 181 LEU A CA 1
ATOM 1509 C C . LEU A 1 181 ? 5.418 -0.758 -19.403 1.00 95.56 181 LEU A C 1
ATOM 1511 O O . LEU A 1 181 ? 4.208 -0.870 -19.205 1.00 95.56 181 LEU A O 1
ATOM 1515 N N . ALA A 1 182 ? 5.920 -0.077 -20.433 1.00 96.00 182 ALA A N 1
ATOM 1516 C CA . ALA A 1 182 ? 5.094 0.523 -21.472 1.00 96.00 182 ALA A CA 1
ATOM 1517 C C . ALA A 1 182 ? 4.352 -0.542 -22.299 1.00 96.00 182 ALA A C 1
ATOM 1519 O O . ALA A 1 182 ? 3.165 -0.387 -22.588 1.00 96.00 182 ALA A O 1
ATOM 1520 N N . ALA A 1 183 ? 5.025 -1.649 -22.632 1.00 95.06 183 ALA A N 1
ATOM 1521 C CA . ALA A 1 183 ? 4.436 -2.760 -23.377 1.00 95.06 183 ALA A CA 1
ATOM 1522 C C . ALA A 1 183 ? 3.551 -3.676 -22.515 1.00 95.06 183 ALA A C 1
ATOM 1524 O O . ALA A 1 183 ? 2.534 -4.208 -22.976 1.00 95.06 183 ALA A O 1
ATOM 1525 N N . ARG A 1 184 ? 3.961 -3.904 -21.264 1.00 93.94 184 ARG A N 1
ATOM 1526 C CA . ARG A 1 184 ? 3.302 -4.776 -20.291 1.00 93.94 184 ARG A CA 1
ATOM 1527 C C . ARG A 1 184 ? 3.288 -4.087 -18.923 1.00 93.94 184 ARG A C 1
ATOM 1529 O O . ARG A 1 184 ? 4.232 -4.231 -18.147 1.00 93.94 184 ARG A O 1
ATOM 1536 N N . PRO A 1 185 ? 2.222 -3.345 -18.588 1.00 90.50 185 PRO A N 1
ATOM 1537 C CA . PRO A 1 185 ? 2.168 -2.609 -17.334 1.00 90.50 185 PRO A CA 1
ATOM 1538 C C . PRO A 1 185 ? 2.024 -3.565 -16.146 1.00 90.50 185 PRO A C 1
ATOM 1540 O O . PRO A 1 185 ? 0.957 -4.126 -15.889 1.00 90.50 185 PRO A O 1
ATOM 1543 N N . PHE A 1 186 ? 3.105 -3.717 -15.382 1.00 88.75 186 PHE A N 1
ATOM 1544 C CA . PHE A 1 186 ? 3.123 -4.475 -14.135 1.00 88.75 186 PHE A CA 1
ATOM 1545 C C . PHE A 1 186 ? 3.114 -3.560 -12.916 1.00 88.75 186 PHE A C 1
ATOM 1547 O O . PHE A 1 186 ? 3.585 -2.423 -12.931 1.00 88.75 186 PHE A O 1
ATOM 1554 N N . ARG A 1 187 ? 2.609 -4.086 -11.796 1.00 89.31 187 ARG A N 1
ATOM 1555 C CA . ARG A 1 187 ? 2.818 -3.440 -10.497 1.00 89.31 187 ARG A CA 1
ATOM 1556 C C . ARG A 1 187 ? 4.307 -3.469 -10.167 1.00 89.31 187 ARG A C 1
ATOM 1558 O O . ARG A 1 187 ? 4.941 -4.504 -10.339 1.00 89.31 187 ARG A O 1
ATOM 1565 N N . LEU A 1 188 ? 4.816 -2.383 -9.585 1.00 91.12 188 LEU A N 1
ATOM 1566 C CA . LEU A 1 188 ? 6.229 -2.242 -9.216 1.00 91.12 188 LEU A CA 1
ATOM 1567 C C . LEU A 1 188 ? 6.771 -3.432 -8.406 1.00 91.12 188 LEU A C 1
ATOM 1569 O O . LEU A 1 188 ? 7.885 -3.875 -8.648 1.00 91.12 188 LEU A O 1
ATOM 1573 N N . LYS A 1 189 ? 5.968 -3.995 -7.490 1.00 89.25 189 LYS A N 1
ATOM 1574 C CA . LYS A 1 189 ? 6.359 -5.187 -6.720 1.00 89.25 189 LYS A CA 1
ATOM 1575 C C . LYS A 1 189 ? 6.651 -6.399 -7.617 1.00 89.25 189 LYS A C 1
ATOM 1577 O O . LYS A 1 189 ? 7.626 -7.090 -7.365 1.00 89.25 189 LYS A O 1
ATOM 1582 N N . ASN A 1 190 ? 5.822 -6.641 -8.634 1.00 91.81 190 ASN A N 1
ATOM 1583 C CA . ASN A 1 190 ? 5.997 -7.767 -9.555 1.00 91.81 190 ASN A CA 1
ATOM 1584 C C . ASN A 1 190 ? 7.195 -7.534 -10.476 1.00 91.81 190 ASN A C 1
ATOM 1586 O O . ASN A 1 190 ? 7.954 -8.456 -10.725 1.00 91.81 190 ASN A O 1
ATOM 1590 N N . LEU A 1 191 ? 7.389 -6.296 -10.945 1.00 93.50 191 LEU A N 1
ATOM 1591 C CA . LEU A 1 191 ? 8.578 -5.931 -11.715 1.00 93.50 191 LEU A CA 1
ATOM 1592 C C . LEU A 1 191 ? 9.856 -6.207 -10.906 1.00 93.50 191 LEU A C 1
ATOM 1594 O O . LEU A 1 191 ? 10.768 -6.863 -11.394 1.00 93.50 191 LEU A O 1
ATOM 1598 N N . ALA A 1 192 ? 9.896 -5.747 -9.654 1.00 92.94 192 ALA A N 1
ATOM 1599 C CA . ALA A 1 192 ? 11.049 -5.918 -8.774 1.00 92.94 192 ALA A CA 1
ATOM 1600 C C . ALA A 1 192 ? 11.298 -7.378 -8.357 1.00 92.94 192 ALA A C 1
ATOM 1602 O O . ALA A 1 192 ? 12.382 -7.687 -7.873 1.00 92.94 192 ALA A O 1
ATOM 1603 N N . SER A 1 193 ? 10.313 -8.270 -8.514 1.00 93.19 193 SER A N 1
ATOM 1604 C CA . SER A 1 193 ? 10.458 -9.696 -8.210 1.00 93.19 193 SER A CA 1
ATOM 1605 C C . SER A 1 193 ? 10.846 -10.544 -9.419 1.00 93.19 193 SER A C 1
ATOM 1607 O O . SER A 1 193 ? 10.997 -11.754 -9.258 1.00 93.19 193 SER A O 1
ATOM 1609 N N . ILE A 1 194 ? 10.980 -9.960 -10.618 1.00 94.50 194 ILE A N 1
ATOM 1610 C CA . ILE A 1 194 ? 11.360 -10.711 -11.819 1.00 94.50 194 ILE A CA 1
ATOM 1611 C C . ILE A 1 194 ? 12.702 -11.404 -11.583 1.00 94.50 194 ILE A C 1
ATOM 1613 O O . ILE A 1 194 ? 13.679 -10.802 -11.148 1.00 94.50 194 ILE A O 1
ATOM 1617 N N . GLN A 1 195 ? 12.731 -12.690 -11.916 1.00 95.12 195 GLN A N 1
ATOM 1618 C CA . GLN A 1 195 ? 13.922 -13.527 -11.914 1.00 95.12 195 GLN A CA 1
ATOM 1619 C C . GLN A 1 195 ? 14.009 -14.197 -13.279 1.00 95.12 195 GLN A C 1
ATOM 1621 O O . GLN A 1 195 ? 12.998 -14.695 -13.790 1.00 95.12 195 GLN A O 1
ATOM 1626 N N . LEU A 1 196 ? 15.201 -14.198 -13.867 1.00 93.69 196 LEU A N 1
ATOM 1627 C CA . LEU A 1 196 ? 15.465 -14.886 -15.128 1.00 93.69 196 LEU A CA 1
ATOM 1628 C C . LEU A 1 196 ? 15.257 -16.395 -14.952 1.00 93.69 196 LEU A C 1
ATOM 1630 O O . LEU A 1 196 ? 15.551 -16.946 -13.895 1.00 93.69 196 LEU A O 1
ATOM 1634 N N . GLY A 1 197 ? 14.703 -17.060 -15.964 1.00 92.62 197 GLY A N 1
ATOM 1635 C CA . GLY A 1 197 ? 14.424 -18.500 -15.936 1.00 92.62 197 GLY A CA 1
ATOM 1636 C C . GLY A 1 197 ? 13.178 -18.898 -15.134 1.00 92.62 197 GLY A C 1
ATOM 1637 O O . GLY A 1 197 ? 12.566 -19.919 -15.446 1.00 92.62 197 GLY A O 1
ATOM 1638 N N . THR A 1 198 ? 12.749 -18.071 -14.177 1.00 94.12 198 THR A N 1
ATOM 1639 C CA . THR A 1 198 ? 11.514 -18.274 -13.402 1.00 94.12 198 THR A CA 1
ATOM 1640 C C . THR A 1 198 ? 10.374 -17.427 -13.953 1.00 94.12 198 THR A C 1
ATOM 1642 O O . THR A 1 198 ? 9.392 -17.963 -14.462 1.00 94.12 198 THR A O 1
ATOM 1645 N N . HIS A 1 199 ? 10.521 -16.103 -13.872 1.00 95.69 199 HIS A N 1
ATOM 1646 C CA . HIS A 1 199 ? 9.483 -15.147 -14.247 1.00 95.69 199 HIS A CA 1
ATOM 1647 C C . HIS A 1 199 ? 9.647 -14.676 -15.685 1.00 95.69 199 HIS A C 1
ATOM 1649 O O . HIS A 1 199 ? 8.662 -14.569 -16.401 1.00 95.69 199 HIS A O 1
ATOM 1655 N N . LEU A 1 200 ? 10.885 -14.405 -16.111 1.00 95.44 200 LEU A N 1
ATOM 1656 C CA . LEU A 1 200 ? 11.205 -14.080 -17.498 1.00 95.44 200 LEU A CA 1
ATOM 1657 C C . LEU A 1 200 ? 11.807 -15.316 -18.168 1.00 95.44 200 LEU A C 1
ATOM 1659 O O . LEU A 1 200 ? 12.914 -15.732 -17.819 1.00 95.44 200 LEU A O 1
ATOM 1663 N N . ARG A 1 201 ? 11.071 -15.918 -19.103 1.00 95.50 201 ARG A N 1
ATOM 1664 C CA . ARG A 1 201 ? 11.444 -17.186 -19.744 1.00 95.50 201 ARG A CA 1
ATOM 1665 C C . ARG A 1 201 ? 11.454 -17.054 -21.256 1.00 95.50 201 ARG A C 1
ATOM 1667 O O . ARG A 1 201 ? 10.499 -16.547 -21.832 1.00 95.50 201 ARG A O 1
ATOM 1674 N N . LEU A 1 202 ? 12.506 -17.552 -21.895 1.00 94.38 202 LEU A N 1
ATOM 1675 C CA . LEU A 1 202 ? 12.526 -17.735 -23.340 1.00 94.38 202 LEU A CA 1
ATOM 1676 C C . LEU A 1 202 ? 11.788 -19.040 -23.672 1.00 94.38 202 LEU A C 1
ATOM 1678 O O . LEU A 1 202 ? 12.205 -20.114 -23.240 1.00 94.38 202 LEU A O 1
ATOM 1682 N N . ILE A 1 203 ? 10.668 -18.943 -24.388 1.00 93.44 203 ILE A N 1
ATOM 1683 C CA . ILE A 1 203 ? 9.870 -20.087 -24.847 1.00 93.44 203 ILE A CA 1
ATOM 1684 C C . ILE A 1 203 ? 9.790 -19.990 -26.368 1.00 93.44 203 ILE A C 1
ATOM 1686 O O . ILE A 1 203 ? 9.204 -19.049 -26.912 1.00 93.44 203 ILE A O 1
ATOM 1690 N N . GLY A 1 204 ? 10.433 -20.934 -27.058 1.00 90.88 204 GLY A N 1
ATOM 1691 C CA . GLY A 1 204 ? 10.728 -20.778 -28.482 1.00 90.88 204 GLY A CA 1
ATOM 1692 C C . GLY A 1 204 ? 11.604 -19.542 -28.705 1.00 90.88 204 GLY A C 1
ATOM 1693 O O . GLY A 1 204 ? 12.632 -19.389 -28.052 1.00 90.88 204 GLY A O 1
ATOM 1694 N N . ASN A 1 205 ? 11.154 -18.627 -29.566 1.00 89.81 205 ASN A N 1
ATOM 1695 C CA . ASN A 1 205 ? 11.863 -17.380 -29.886 1.00 89.81 205 ASN A CA 1
ATOM 1696 C C . ASN A 1 205 ? 11.224 -16.145 -29.228 1.00 89.81 205 ASN A C 1
ATOM 1698 O O . ASN A 1 205 ? 11.374 -15.026 -29.715 1.00 89.81 205 ASN A O 1
ATOM 1702 N N . THR A 1 206 ? 10.440 -16.327 -28.164 1.00 93.25 206 THR A N 1
ATOM 1703 C CA . THR A 1 206 ? 9.723 -15.230 -27.503 1.00 93.25 206 THR A CA 1
ATOM 1704 C C . THR A 1 206 ? 9.989 -15.253 -26.011 1.00 93.25 206 THR A C 1
ATOM 1706 O O . THR A 1 206 ? 9.920 -16.301 -25.372 1.00 93.25 206 THR A O 1
ATOM 1709 N N . PHE A 1 207 ? 10.286 -14.087 -25.446 1.00 95.81 207 PHE A N 1
ATOM 1710 C CA . PHE A 1 207 ? 10.347 -13.924 -24.003 1.00 95.81 207 PHE A CA 1
ATOM 1711 C C . PHE A 1 207 ? 8.941 -13.787 -23.425 1.00 95.81 207 PHE A C 1
ATOM 1713 O O . PHE A 1 207 ? 8.138 -12.987 -23.898 1.00 95.81 207 PHE A O 1
ATOM 1720 N N . TRP A 1 208 ? 8.659 -14.543 -22.374 1.00 95.88 208 TRP A N 1
ATOM 1721 C CA . TRP A 1 208 ? 7.393 -14.556 -21.655 1.00 95.88 208 TRP A CA 1
ATOM 1722 C C . TRP A 1 208 ? 7.594 -14.097 -20.223 1.00 95.88 208 TRP A C 1
ATOM 1724 O O . TRP A 1 208 ? 8.577 -14.468 -19.580 1.00 95.88 208 TRP A O 1
ATOM 1734 N N . LEU A 1 209 ? 6.632 -13.322 -19.727 1.00 95.31 209 LEU A N 1
ATOM 1735 C CA . LEU A 1 209 ? 6.503 -12.996 -18.316 1.00 95.31 209 LEU A CA 1
ATOM 1736 C C . LEU A 1 209 ? 5.424 -13.871 -17.690 1.00 95.31 209 LEU A C 1
ATOM 1738 O O . LEU A 1 209 ? 4.255 -13.781 -18.071 1.00 95.31 209 LEU A O 1
ATOM 1742 N N . ILE A 1 210 ? 5.842 -14.701 -16.737 1.00 95.25 210 ILE A N 1
ATOM 1743 C CA . ILE A 1 210 ? 5.019 -15.705 -16.071 1.00 95.25 210 ILE A CA 1
ATOM 1744 C C . ILE A 1 210 ? 5.061 -15.464 -14.559 1.00 95.25 210 ILE A C 1
ATOM 1746 O O . ILE A 1 210 ? 6.132 -15.444 -13.958 1.00 95.25 210 ILE A O 1
ATOM 1750 N N . PHE A 1 211 ? 3.895 -15.286 -13.941 1.00 93.75 211 PHE A N 1
ATOM 1751 C CA . PHE A 1 211 ? 3.735 -15.127 -12.493 1.00 93.75 211 PHE A CA 1
ATOM 1752 C C . PHE A 1 211 ? 2.594 -16.008 -11.993 1.00 93.75 211 PHE A C 1
ATOM 1754 O O . PHE A 1 211 ? 1.486 -15.970 -12.535 1.00 93.75 211 PHE A O 1
ATOM 1761 N N . LYS A 1 212 ? 2.841 -16.756 -10.917 1.00 91.75 212 LYS A N 1
ATOM 1762 C CA . LYS A 1 212 ? 1.828 -17.583 -10.255 1.00 91.75 212 LYS A CA 1
ATOM 1763 C C . LYS A 1 212 ? 0.825 -16.715 -9.498 1.00 91.75 212 LYS A C 1
ATOM 1765 O O . LYS A 1 212 ? 1.127 -15.597 -9.086 1.00 91.75 212 LYS A O 1
ATOM 1770 N N . GLU A 1 213 ? -0.369 -17.247 -9.255 1.00 88.44 213 GLU A N 1
ATOM 1771 C CA . GLU A 1 213 ? -1.461 -16.525 -8.586 1.00 88.44 213 GLU A CA 1
ATOM 1772 C C . GLU A 1 213 ? -1.043 -15.947 -7.228 1.00 88.44 213 GLU A C 1
ATOM 1774 O O . GLU A 1 213 ? -1.321 -14.783 -6.941 1.00 88.44 213 GLU A O 1
ATOM 1779 N N . GLN A 1 214 ? -0.307 -16.707 -6.412 1.00 85.62 214 GLN A N 1
ATOM 1780 C CA . GLN A 1 214 ? 0.162 -16.248 -5.100 1.00 85.62 214 GLN A CA 1
ATOM 1781 C C . GLN A 1 214 ? 1.145 -15.063 -5.158 1.00 85.62 214 GLN A C 1
ATOM 1783 O O . GLN A 1 214 ? 1.346 -14.375 -4.157 1.00 85.62 214 GLN A O 1
ATOM 1788 N N . GLU A 1 215 ? 1.746 -14.798 -6.318 1.00 84.00 215 GLU A N 1
ATOM 1789 C CA . GLU A 1 215 ? 2.733 -13.732 -6.523 1.00 84.00 215 GLU A CA 1
ATOM 1790 C C . GLU A 1 215 ? 2.068 -12.418 -6.954 1.00 84.00 215 GLU A C 1
ATOM 1792 O O . GLU A 1 215 ? 2.661 -11.339 -6.865 1.00 84.00 215 GLU A O 1
ATOM 1797 N N . VAL A 1 216 ? 0.803 -12.477 -7.382 1.00 85.75 216 VAL A N 1
ATOM 1798 C CA . VAL A 1 216 ? 0.071 -11.334 -7.923 1.00 85.75 216 VAL A CA 1
ATOM 1799 C C . VAL A 1 216 ? -0.974 -10.848 -6.926 1.00 85.75 216 VAL A C 1
ATOM 1801 O O . VAL A 1 216 ? -1.789 -11.601 -6.409 1.00 85.75 216 VAL A O 1
ATOM 1804 N N . LYS A 1 217 ? -1.012 -9.529 -6.696 1.00 82.19 217 LYS A N 1
ATOM 1805 C CA . LYS A 1 217 ? -1.898 -8.886 -5.704 1.00 82.19 217 LYS A CA 1
ATOM 1806 C C . LYS A 1 217 ? -3.383 -9.284 -5.799 1.00 82.19 217 LYS A C 1
ATOM 1808 O O . LYS A 1 217 ? -4.077 -9.238 -4.793 1.00 82.19 217 LYS A O 1
ATOM 1813 N N . ASN A 1 218 ? -3.891 -9.557 -6.998 1.00 84.12 218 ASN A N 1
ATOM 1814 C CA . ASN A 1 218 ? -5.291 -9.926 -7.232 1.00 84.12 218 ASN A CA 1
ATOM 1815 C C . ASN A 1 218 ? -5.492 -11.438 -7.410 1.00 84.12 218 ASN A C 1
ATOM 1817 O O . ASN A 1 218 ? -6.556 -11.826 -7.880 1.00 84.12 218 ASN A O 1
ATOM 1821 N N . HIS A 1 219 ? -4.483 -12.251 -7.088 1.00 83.75 219 HIS A N 1
ATOM 1822 C CA . HIS A 1 219 ? -4.495 -13.703 -7.245 1.00 83.75 219 HIS A CA 1
ATOM 1823 C C . HIS A 1 219 ? -4.819 -14.176 -8.664 1.00 83.75 219 HIS A C 1
ATOM 1825 O O . HIS A 1 219 ? -5.403 -15.233 -8.857 1.00 83.75 219 HI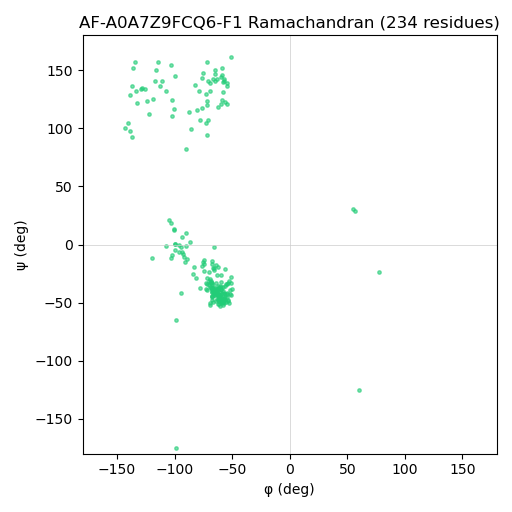S A O 1
ATOM 1831 N N . LYS A 1 220 ? -4.453 -13.377 -9.674 1.00 86.00 220 LYS A N 1
ATOM 1832 C CA . LYS A 1 220 ? -4.594 -13.763 -11.078 1.00 86.00 220 LYS A CA 1
ATOM 1833 C C . LYS A 1 220 ? -3.246 -14.183 -11.625 1.00 86.00 220 LYS A C 1
ATOM 1835 O O . LYS A 1 220 ? -2.306 -13.392 -11.579 1.00 86.00 220 LYS A O 1
ATOM 1840 N N . TYR A 1 221 ? -3.193 -15.393 -12.162 1.00 90.56 221 TYR A N 1
ATOM 1841 C CA . TYR A 1 221 ? -2.072 -15.878 -12.949 1.00 90.56 221 TYR A CA 1
ATOM 1842 C C . TYR A 1 221 ? -1.797 -14.907 -14.103 1.00 90.56 221 TYR A C 1
ATOM 1844 O O . TYR A 1 221 ? -2.732 -14.407 -14.737 1.00 90.56 221 TYR A O 1
ATOM 1852 N N . ILE A 1 222 ? -0.523 -14.601 -14.342 1.00 92.12 222 ILE A N 1
ATOM 1853 C CA . ILE A 1 222 ? -0.111 -13.777 -15.476 1.00 92.12 222 ILE A CA 1
ATOM 1854 C C . ILE A 1 222 ? 0.802 -14.610 -16.354 1.00 92.12 222 ILE A C 1
ATOM 1856 O O . ILE A 1 222 ? 1.828 -15.087 -15.887 1.00 92.12 222 ILE A O 1
ATOM 1860 N N . GLU A 1 223 ? 0.449 -14.705 -17.628 1.00 94.44 223 GLU A N 1
ATOM 1861 C CA . GLU A 1 223 ? 1.277 -15.279 -18.679 1.00 94.44 223 GLU A CA 1
ATOM 1862 C C . GLU A 1 223 ? 1.100 -14.421 -19.924 1.00 94.44 223 GLU A C 1
ATOM 1864 O O . GLU A 1 223 ? 0.044 -14.417 -20.556 1.00 94.44 223 GLU A O 1
ATOM 1869 N N . VAL A 1 224 ? 2.108 -13.602 -20.218 1.00 94.94 224 VAL A N 1
ATOM 1870 C CA . VAL A 1 224 ? 2.059 -12.664 -21.342 1.00 94.94 224 VAL A CA 1
ATOM 1871 C C . VAL A 1 224 ? 3.384 -12.656 -22.101 1.00 94.94 224 VAL A C 1
ATOM 1873 O O . VAL A 1 224 ? 4.445 -12.585 -21.473 1.00 94.94 224 VAL A O 1
ATOM 1876 N N . PRO A 1 225 ? 3.355 -12.669 -23.444 1.00 95.81 225 PRO A N 1
ATOM 1877 C CA . PRO A 1 225 ? 4.565 -12.544 -24.237 1.00 95.81 225 PRO A CA 1
ATOM 1878 C C . PRO A 1 225 ? 5.032 -11.088 -24.250 1.00 95.81 225 PRO A C 1
ATOM 1880 O O . PRO A 1 225 ? 4.217 -10.154 -24.316 1.00 95.81 225 PRO A O 1
ATOM 1883 N N . LEU A 1 226 ? 6.344 -10.884 -24.224 1.00 95.19 226 LEU A N 1
ATOM 1884 C CA . LEU A 1 226 ? 6.959 -9.601 -24.533 1.00 95.19 226 LEU A CA 1
ATOM 1885 C C . LEU A 1 226 ? 6.940 -9.358 -26.049 1.00 95.19 226 LEU A C 1
ATOM 1887 O O . LEU A 1 226 ? 7.022 -10.313 -26.825 1.00 95.19 226 LEU A O 1
ATOM 1891 N N . PRO A 1 227 ? 6.825 -8.093 -26.498 1.00 93.50 227 PRO A N 1
ATOM 1892 C CA . PRO A 1 227 ? 6.906 -7.778 -27.917 1.00 93.50 227 PRO A CA 1
ATOM 1893 C C . PRO A 1 227 ? 8.235 -8.257 -28.519 1.00 93.50 227 PRO A C 1
ATOM 1895 O O . PRO A 1 227 ? 9.281 -8.038 -27.900 1.00 93.50 227 PRO A O 1
ATOM 1898 N N . PRO A 1 228 ? 8.237 -8.807 -29.750 1.00 93.06 228 PRO A N 1
ATOM 1899 C CA . PRO A 1 228 ? 9.463 -9.225 -30.429 1.00 93.06 228 PRO A CA 1
ATOM 1900 C C . PRO A 1 228 ? 10.529 -8.125 -30.500 1.00 93.06 228 PRO A C 1
ATOM 1902 O O . PRO A 1 228 ? 11.715 -8.427 -30.395 1.00 93.06 228 PRO A O 1
ATOM 1905 N N . ALA A 1 229 ? 10.104 -6.858 -30.575 1.00 93.81 229 ALA A N 1
ATOM 1906 C CA . ALA A 1 229 ? 10.963 -5.674 -30.560 1.00 93.81 229 ALA A CA 1
ATOM 1907 C C . ALA A 1 229 ? 11.887 -5.566 -29.328 1.00 93.81 229 ALA A C 1
ATOM 1909 O O . ALA A 1 229 ? 12.904 -4.887 -29.408 1.00 93.81 229 ALA A O 1
ATOM 1910 N N . LEU A 1 230 ? 11.576 -6.237 -28.209 1.00 94.56 230 LEU A N 1
ATOM 1911 C CA . LEU A 1 230 ? 12.436 -6.271 -27.017 1.00 94.56 230 LEU A CA 1
ATOM 1912 C C . LEU A 1 230 ? 13.417 -7.450 -26.988 1.00 94.56 230 LEU A C 1
ATOM 1914 O O . LEU A 1 230 ? 14.329 -7.467 -26.168 1.00 94.56 230 LEU A O 1
ATOM 1918 N N . THR A 1 231 ? 13.262 -8.429 -27.880 1.00 92.50 231 THR A N 1
ATOM 1919 C CA . THR A 1 231 ? 14.037 -9.680 -27.840 1.00 92.50 231 THR A CA 1
ATOM 1920 C C . THR A 1 231 ? 15.533 -9.436 -28.014 1.00 92.50 231 THR A C 1
ATOM 1922 O O . THR A 1 231 ? 16.328 -9.996 -27.268 1.00 92.50 231 THR A O 1
ATOM 1925 N N . GLY A 1 232 ? 15.920 -8.562 -28.951 1.00 91.62 232 GLY A N 1
ATOM 1926 C CA . GLY A 1 232 ? 17.329 -8.214 -29.169 1.00 91.62 232 GLY A CA 1
ATOM 1927 C C . GLY A 1 232 ? 17.975 -7.569 -27.941 1.00 91.62 232 GLY A C 1
ATOM 1928 O O . GLY A 1 232 ? 19.106 -7.895 -27.608 1.00 91.62 232 GLY A O 1
ATOM 1929 N N . TYR A 1 233 ? 17.224 -6.732 -27.221 1.00 93.62 233 TYR A N 1
ATOM 1930 C CA . TYR A 1 233 ? 17.701 -6.071 -26.007 1.00 93.62 233 TYR A CA 1
ATOM 1931 C C . TYR A 1 233 ? 17.844 -7.027 -24.812 1.00 93.62 233 TYR A C 1
ATOM 1933 O O . TYR A 1 233 ? 18.676 -6.803 -23.937 1.00 93.62 233 TYR A O 1
ATOM 1941 N N . LEU A 1 234 ? 17.039 -8.089 -24.759 1.00 92.25 234 LEU A N 1
ATOM 1942 C CA . LEU A 1 234 ? 17.073 -9.086 -23.682 1.00 92.25 234 LEU A CA 1
ATOM 1943 C C . LEU A 1 234 ? 18.145 -10.166 -23.873 1.00 92.25 234 LEU A C 1
ATOM 1945 O O . LEU A 1 234 ? 18.500 -10.832 -22.907 1.00 92.25 234 LEU A O 1
ATOM 1949 N N . ASN A 1 235 ? 18.633 -10.347 -25.101 1.00 88.06 235 ASN A N 1
ATOM 1950 C CA . ASN A 1 235 ? 19.699 -11.297 -25.435 1.00 88.06 235 ASN A CA 1
ATOM 1951 C C . ASN A 1 235 ? 21.111 -10.695 -25.342 1.00 88.06 235 ASN A C 1
ATOM 1953 O O . ASN A 1 235 ? 22.073 -11.395 -25.655 1.00 88.06 235 ASN A O 1
ATOM 1957 N N . ARG A 1 236 ? 21.217 -9.408 -25.002 1.00 78.44 236 ARG A N 1
ATOM 1958 C CA . ARG A 1 236 ? 22.486 -8.687 -24.894 1.00 78.44 236 ARG A CA 1
ATOM 1959 C C . ARG A 1 236 ? 23.293 -9.129 -23.676 1.00 78.44 236 ARG A C 1
ATOM 1961 O O . ARG A 1 236 ? 22.674 -9.341 -22.610 1.00 78.44 236 ARG A O 1
#

Secondary structure (DSSP, 8-state):
---SSPPPGGGS-HHHHHHHHHHT----TTSPPPTTTTS-HHHHHHHHHHHHHHHHHHHHTT---SSS-GGGG--HHHHHHHHHHHGGGS-HHHHHHHHHHHHHHHHHH-SSS--HHHHHHHHHHHHHPPPSS--GGG---HHHHHHHHHHHHHHGGG---TT-TTHHHHHHHHHHHHHHHHHS---HHHHHT--BTTTEEEETTEEEEEE-GGGSTT---EEEEPPGGGHHHH--

=== Feature glossary ===
The record interleaves many kinds of information about one protein. Here is each kind framed as the question it answers.

Q: What known structures does this most resemble?
A: Structural nearest neighbors (via Foldseek easy-search vs the PDB). Reported per hit: target PDB id, E-value, and alignment TM-score. A TM-score above ~0.5 is the conventional threshold for 'same fold'.

Q: Where is each backbone atom in 3D?
A: The mmCIF table is the protein's shape written out atom by atom. For each backbone N, Cα, C, and carbonyl O, it records an (x, y, z) coordinate triple in Å plus the residue type, chain letter, and residue number.

Q: What are the backbone torsion angles?
A: The φ/ψ torsion pair specifies the backbone conformation at each residue. φ rotates about the N–Cα bond, ψ about the Cα–C bond. Steric clashes forbid most of the (φ, ψ) plane — the allowed regions (α-helix basin, β-sheet basin, left-handed helix) are the Ramachandran-allowed regions.

Q: Which residues are buried vs exposed?
A: Solvent-accessible surface area (SASA) is the area in Å² traced out by the centre of a 1.4 Å probe sphere (a water molecule) rolled over the protein's van der Waals surface (Shrake–Rupley / Lee–Richards construction). Buried residues have near-zero SASA; fully exposed residues can exceed 200 Å². The total SASA scales roughly with the number of surface residues.

Q: How confident is the AlphaFold model at each residue?
A: pLDDT is the predicted lDDT-Cα score: AlphaFold's confidence that the local environment of each residue (all inter-atomic distances within 15 Å) is correctly placed. It is a per-residue number between 0 and 100, with higher meaning more reliable.

Q: What does the local fold look like, residue by residue?
A: 3Di is Foldseek's structural alphabet. Each residue is assigned one of twenty discrete states based on how its Cα sits relative to its spatial (not sequential) neighbors. Aligning 3Di strings finds structural homologs roughly as well as full 3D superposition, but orders of magnitude faster.

Q: How big and how compact is the whole molecule?
A: Radius of gyration (Rg) is the root-mean-square distance of Cα atoms from their centroid — a single number for overall size and compactness. A globular domain of N residues has Rg ≈ 2.2·N^0.38 Å; an extended or disordered chain has a much larger Rg. The Cα contact count is the number of residue pairs whose Cα atoms are within 8 Å and are more than four positions apart in sequence — a standard proxy for tertiary packing density. The bounding box is the smallest axis-aligned box enclosing all Cα atoms.

Q: Which residues are in helices, strands, or loops?
A: DSSP 8-state secondary structure assigns each residue one of H (α-helix), G (3₁₀-helix), I (π-helix), E (extended β-strand), B (isolated β-bridge), T (hydrogen-bonded turn), S (bend), or '-' (coil). The assignment is computed from backbone hydrogen-bond geometry via the Kabsch–Sander algorithm.

Q: How mobile is each atom in the crystal?
A: Crystallographic B-factors measure how much each atom's electron density is smeared out, in Å². They rise in mobile loops and surface residues and fall in the buried interior. In AlphaFold models this column is repurposed to hold pLDDT instead.

Q: What if only a Cα trace is available?
A: P-SEA three-state annotation labels each residue as helix, strand, or coil based purely on the geometry of the Cα trace. It serves as a fallback when the full backbone (and thus DSSP) is unavailable.

Q: What family and function is it annotated with?
A: Database cross-references. InterPro integrates a dozen domain/family signature databases into unified entries with residue-range hits. GO terms attach function/process/location labels with evidence codes. CATH codes position the fold in a four-level structural taxonomy. Organism is the NCBI-taxonomy species name.

Q: Are the domains correctly placed relative to each other?
A: Predicted Aligned Error (PAE) is an AlphaFold confidence matrix: entry (i, j) is the expected error in the position of residue j, in ångströms, when the prediction is superimposed on the true structure at residue i. Low PAE within a block of residues means that block is internally rigid and well-predicted; high PAE between two blocks means their relative placement is uncertain even if each block individually is confident.

Q: What do the diagnostic plots show?
A: Three diagnostic plots accompany the record. The Cα contact map visualizes the tertiary structure as a 2D adjacency matrix (8 Å cutoff, sequence-local contacts suppressed). The Ramachandran plot shows the distribution of backbone (φ, ψ) torsions, with points in the α and β basins reflecting secondary structure content. The PAE plot shows AlphaFold's inter-residue confidence as a color matrix.

Q: What is the amino-acid chain?
A: Primary structure: the covalent order of the twenty standard amino acids along the backbone. Two proteins with the same sequence will (almost always) fold to the same structure; two with 30% identity often share a fold but not the details.

Q: What do the rendered images show?
A: The six renders are orthographic views along the three Cartesian axes in both directions. Representation (cartoon, sticks, or surface) and color scheme (sequ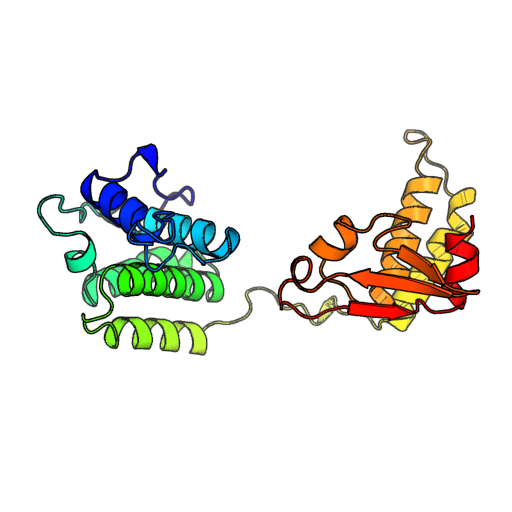ence-rainbow or by-chain) vary across proteins so the training set covers all the common visualization conventions.